Protein AF-A0A259H955-F1 (afdb_monomer_lite)

Structure (mmCIF, N/CA/C/O backbone):
data_AF-A0A259H955-F1
#
_entry.id   AF-A0A259H955-F1
#
loop_
_atom_site.group_PDB
_atom_site.id
_atom_site.type_symbol
_atom_site.label_atom_id
_atom_site.label_alt_id
_atom_site.label_comp_id
_atom_site.label_asym_id
_atom_site.label_entity_id
_atom_site.label_seq_id
_atom_site.pdbx_PDB_ins_code
_atom_site.Cartn_x
_atom_site.Cartn_y
_atom_site.Cartn_z
_atom_site.occupancy
_atom_site.B_iso_or_equiv
_atom_site.auth_seq_id
_atom_site.auth_comp_id
_atom_site.auth_asym_id
_atom_site.auth_atom_id
_atom_site.pdbx_PDB_model_num
ATOM 1 N N . MET A 1 1 ? -21.347 -12.782 -1.639 1.00 35.28 1 MET A N 1
ATOM 2 C CA . MET A 1 1 ? -20.423 -11.740 -1.144 1.00 35.28 1 MET A CA 1
ATOM 3 C C . MET A 1 1 ? -19.023 -12.283 -1.349 1.00 35.28 1 MET A C 1
ATOM 5 O O . MET A 1 1 ? -18.845 -13.447 -1.009 1.00 35.28 1 MET A O 1
ATOM 9 N N . PRO A 1 2 ? -18.083 -11.557 -1.974 1.00 37.31 2 PRO A N 1
ATOM 10 C CA . PRO A 1 2 ? -16.697 -12.008 -1.987 1.00 37.31 2 PRO A CA 1
ATOM 11 C C . PRO A 1 2 ? -16.221 -12.018 -0.533 1.00 37.31 2 PRO A C 1
ATOM 13 O O . PRO A 1 2 ? -16.447 -11.035 0.173 1.00 37.31 2 PRO A O 1
ATOM 16 N N . GLU A 1 3 ? -15.652 -13.132 -0.073 1.00 42.38 3 GLU A N 1
ATOM 17 C CA . GLU A 1 3 ? -14.950 -13.185 1.211 1.00 42.38 3 GLU A CA 1
ATOM 18 C C . GLU A 1 3 ? -13.948 -12.029 1.241 1.00 42.38 3 GLU A C 1
ATOM 20 O O . GLU A 1 3 ? -13.146 -11.879 0.314 1.00 42.38 3 GLU A O 1
ATOM 25 N N . MET A 1 4 ? -14.026 -11.174 2.264 1.00 50.53 4 MET A N 1
ATOM 26 C CA . MET A 1 4 ? -12.941 -10.241 2.532 1.00 50.53 4 MET A CA 1
ATOM 27 C C . MET A 1 4 ? -11.713 -11.093 2.822 1.00 50.53 4 MET A C 1
ATOM 29 O O . MET A 1 4 ? -11.623 -11.769 3.841 1.00 50.53 4 MET A O 1
ATOM 33 N N . THR A 1 5 ? -10.809 -11.144 1.852 1.00 62.44 5 THR A N 1
ATOM 34 C CA . THR A 1 5 ? -9.484 -11.722 2.034 1.00 62.44 5 THR A CA 1
ATOM 35 C C . THR A 1 5 ? -8.759 -10.818 3.034 1.00 62.44 5 THR A C 1
ATOM 37 O O . THR A 1 5 ? -8.301 -9.739 2.674 1.00 62.44 5 THR A O 1
ATOM 40 N N . GLU A 1 6 ? -8.771 -11.194 4.309 1.00 72.44 6 GLU A N 1
ATOM 41 C CA . GLU A 1 6 ? -8.189 -10.408 5.399 1.00 72.44 6 GLU A CA 1
ATOM 42 C C . GLU A 1 6 ? -6.675 -10.649 5.502 1.00 72.44 6 GLU A C 1
ATOM 44 O O . GLU A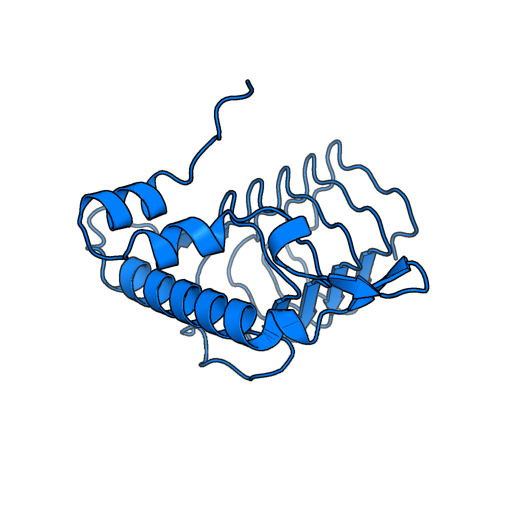 1 6 ? -6.175 -11.745 5.229 1.00 72.44 6 GLU A O 1
ATOM 49 N N . ASN A 1 7 ? -5.935 -9.633 5.948 1.00 84.88 7 ASN A N 1
ATOM 50 C CA . ASN A 1 7 ? -4.537 -9.794 6.333 1.00 84.88 7 ASN A CA 1
ATOM 51 C C . ASN A 1 7 ? -4.457 -10.599 7.642 1.00 84.88 7 ASN A C 1
ATOM 53 O O . ASN A 1 7 ? -4.808 -10.099 8.713 1.00 84.88 7 ASN A O 1
ATOM 57 N N . VAL A 1 8 ? -4.006 -11.853 7.551 1.00 86.19 8 VAL A N 1
ATOM 58 C CA . VAL A 1 8 ? -3.976 -12.801 8.679 1.00 86.19 8 VAL A CA 1
ATOM 59 C C . VAL A 1 8 ? -3.120 -12.286 9.838 1.00 86.19 8 VAL A C 1
ATOM 61 O O . VAL A 1 8 ? -3.496 -12.467 10.995 1.00 86.19 8 VAL A O 1
ATOM 64 N N . ALA A 1 9 ? -2.001 -11.613 9.550 1.00 86.44 9 ALA A N 1
ATOM 65 C CA . ALA A 1 9 ? -1.123 -11.083 10.588 1.00 86.44 9 ALA A CA 1
ATOM 66 C C . ALA A 1 9 ? -1.819 -9.966 11.376 1.00 86.44 9 ALA A C 1
ATOM 68 O O . ALA A 1 9 ? -1.913 -10.037 12.601 1.00 86.44 9 ALA A O 1
ATOM 69 N N . ILE A 1 10 ? -2.400 -8.989 10.678 1.00 88.50 10 ILE A N 1
ATOM 70 C CA . ILE A 1 10 ? -3.121 -7.877 11.314 1.00 88.50 10 ILE A CA 1
ATOM 71 C C . ILE A 1 10 ? -4.344 -8.391 12.087 1.00 88.50 10 ILE A C 1
ATOM 73 O O . ILE A 1 10 ? -4.586 -7.964 13.216 1.00 88.50 10 ILE A O 1
ATOM 77 N N . LYS A 1 11 ? -5.072 -9.376 11.540 1.00 89.69 11 LYS A N 1
ATOM 78 C CA . LYS A 1 11 ? -6.176 -10.031 12.255 1.00 89.69 11 LYS A CA 1
ATOM 79 C C . LYS A 1 11 ? -5.706 -10.700 13.548 1.00 89.69 11 LYS A C 1
ATOM 81 O O . LYS A 1 11 ? -6.353 -10.552 14.579 1.00 89.69 11 LYS A O 1
ATOM 86 N N . SER A 1 12 ? -4.563 -11.385 13.523 1.00 89.12 12 SER A N 1
ATOM 87 C CA . SER A 1 12 ? -4.011 -12.017 14.727 1.00 89.12 12 SER A CA 1
ATOM 88 C C . SER A 1 12 ? -3.652 -10.996 15.816 1.00 89.12 12 SER A C 1
ATOM 90 O O . SER A 1 12 ? -3.827 -11.274 17.005 1.00 89.12 12 SER A O 1
ATOM 92 N N . PHE A 1 13 ? -3.220 -9.788 15.431 1.00 91.06 13 PHE A N 1
ATOM 93 C CA . PHE A 1 13 ? -2.982 -8.690 16.369 1.00 91.06 13 PHE A CA 1
ATOM 94 C C . PHE A 1 13 ? -4.282 -8.183 17.000 1.00 91.06 13 PHE A C 1
ATOM 96 O O . PHE A 1 13 ? -4.303 -7.936 18.206 1.00 91.06 13 PHE A O 1
ATOM 103 N N . LEU A 1 14 ? -5.371 -8.095 16.230 1.00 92.38 14 LEU A N 1
ATOM 104 C CA . LEU A 1 14 ? -6.702 -7.772 16.753 1.00 92.38 14 LEU A CA 1
ATOM 105 C C . LEU A 1 14 ? -7.201 -8.854 17.727 1.00 92.38 14 LEU A C 1
ATOM 107 O O . LEU A 1 14 ? -7.599 -8.544 18.850 1.00 92.38 14 LEU A O 1
ATOM 111 N N . GLU A 1 15 ? -7.128 -10.131 17.341 1.00 91.81 15 GLU A N 1
ATOM 112 C CA . GLU A 1 15 ? -7.552 -11.268 18.177 1.00 91.81 15 GLU A CA 1
ATOM 113 C C . GLU A 1 15 ? -6.750 -11.353 19.487 1.00 91.81 15 GLU A C 1
ATOM 115 O O . GLU A 1 15 ? -7.297 -11.670 20.547 1.00 91.81 15 GLU A O 1
ATOM 120 N N . SER A 1 16 ? -5.468 -10.986 19.432 1.00 91.81 16 SER A N 1
ATOM 121 C CA . SER A 1 16 ? -4.568 -10.904 20.589 1.00 91.81 16 SER A CA 1
ATOM 122 C C . SER A 1 16 ? -4.702 -9.599 21.384 1.00 91.81 16 SER A C 1
ATOM 124 O O . SER A 1 16 ? -3.991 -9.417 22.371 1.00 91.81 16 SER A O 1
ATOM 126 N N . ARG A 1 17 ? -5.608 -8.693 20.983 1.00 93.38 17 ARG A N 1
ATOM 127 C CA . ARG A 1 17 ? -5.841 -7.370 21.595 1.00 93.38 17 ARG A CA 1
ATOM 128 C C . ARG A 1 17 ? -4.607 -6.459 21.616 1.00 93.38 17 ARG A C 1
ATOM 130 O O . ARG A 1 17 ? -4.472 -5.616 22.501 1.00 93.38 17 ARG A O 1
ATOM 137 N N . LEU A 1 18 ? -3.702 -6.638 20.656 1.00 91.31 18 LEU A N 1
ATOM 138 C CA . LEU A 1 18 ? -2.539 -5.769 20.451 1.00 91.31 18 LEU A CA 1
ATOM 139 C C . LEU A 1 18 ? -2.928 -4.480 19.719 1.00 91.31 18 LEU A C 1
ATOM 141 O O . LEU A 1 18 ? -2.292 -3.448 19.922 1.00 91.31 18 LEU A O 1
ATOM 145 N N . ILE A 1 19 ? -4.004 -4.531 18.932 1.00 93.69 19 ILE A N 1
ATOM 146 C CA . ILE A 1 19 ? -4.688 -3.373 18.352 1.00 93.69 19 ILE A CA 1
ATOM 147 C C . ILE A 1 19 ? -6.178 -3.385 18.731 1.00 93.69 19 ILE A C 1
ATOM 149 O O . ILE A 1 19 ? -6.714 -4.425 19.124 1.00 93.69 19 ILE A O 1
ATOM 153 N N . THR A 1 20 ? -6.835 -2.230 18.663 1.00 95.75 20 THR A N 1
ATOM 154 C CA . THR A 1 20 ? -8.277 -2.074 18.894 1.00 95.75 20 THR A CA 1
ATOM 155 C C . THR A 1 20 ? -9.076 -2.394 17.627 1.00 95.75 20 THR A C 1
ATOM 157 O O . THR A 1 20 ? -8.517 -2.508 16.536 1.00 95.75 20 THR A O 1
ATOM 160 N N . GLN A 1 21 ? -10.399 -2.541 17.762 1.00 93.75 21 GLN A N 1
ATOM 161 C CA . GLN A 1 21 ? -11.277 -2.705 16.600 1.00 93.75 21 GLN A CA 1
ATOM 162 C C . GLN A 1 21 ? -11.260 -1.457 15.707 1.00 93.75 21 GLN A C 1
ATOM 164 O O . GLN A 1 21 ? -11.179 -1.602 14.497 1.00 93.75 21 GLN A O 1
ATOM 169 N N . ASP A 1 22 ? -11.247 -0.255 16.290 1.00 92.75 22 ASP A N 1
ATOM 170 C CA . ASP A 1 22 ? -11.198 1.001 15.527 1.00 92.75 22 ASP A CA 1
ATOM 171 C C . ASP A 1 22 ? -9.886 1.128 14.727 1.00 92.75 22 ASP A C 1
ATOM 173 O O . ASP A 1 22 ? -9.910 1.463 13.543 1.00 92.75 22 ASP A O 1
ATOM 177 N N . GLU A 1 23 ? -8.747 0.776 15.343 1.00 93.69 23 GLU A N 1
ATOM 178 C CA . GLU A 1 23 ? -7.431 0.713 14.681 1.00 93.69 23 GLU A CA 1
ATOM 179 C C . GLU A 1 23 ? -7.395 -0.341 13.563 1.00 93.69 23 GLU A C 1
ATOM 181 O O . GLU A 1 23 ? -6.671 -0.180 12.587 1.00 93.69 23 GLU A O 1
ATOM 186 N N . TYR A 1 24 ? -8.155 -1.432 13.683 1.00 92.06 24 TYR A N 1
ATOM 187 C CA . TYR A 1 24 ? -8.286 -2.427 12.619 1.00 92.06 24 TYR A CA 1
ATOM 188 C C . TYR A 1 24 ? -9.182 -1.915 11.485 1.00 92.06 24 TYR A C 1
ATOM 190 O O . TYR A 1 24 ? -8.784 -1.933 10.321 1.00 92.06 24 TYR A O 1
ATOM 198 N N . ASP A 1 25 ? -10.377 -1.428 11.814 1.00 91.00 25 ASP A N 1
ATOM 199 C CA . ASP A 1 25 ? -11.401 -1.025 10.850 1.00 91.00 25 ASP A CA 1
ATOM 200 C C . ASP A 1 25 ? -10.917 0.121 9.957 1.00 91.00 25 ASP A C 1
ATOM 202 O O . ASP A 1 25 ? -11.167 0.117 8.747 1.00 91.00 25 ASP A O 1
ATOM 206 N N . ILE A 1 26 ? -10.160 1.069 10.517 1.00 89.81 26 ILE A N 1
ATOM 207 C CA . ILE A 1 26 ? -9.627 2.197 9.752 1.00 89.81 26 ILE A CA 1
ATOM 208 C C . ILE A 1 26 ? -8.636 1.765 8.659 1.00 89.81 26 ILE A C 1
ATOM 210 O O . ILE A 1 26 ? -8.554 2.414 7.618 1.00 89.81 26 ILE A O 1
ATOM 214 N N . LEU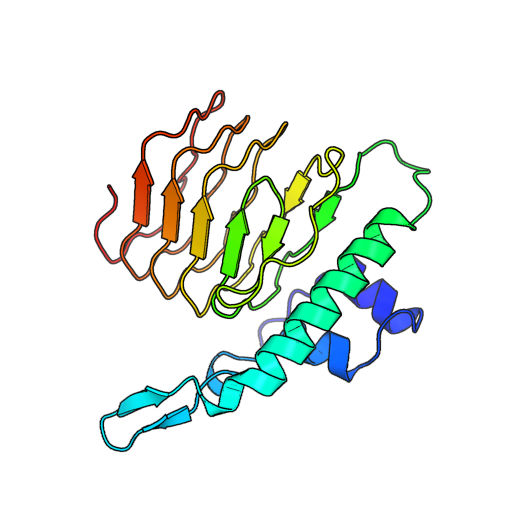 A 1 27 ? -7.941 0.632 8.822 1.00 90.38 27 LEU A N 1
ATOM 215 C CA . LEU A 1 27 ? -6.992 0.110 7.827 1.00 90.38 27 LEU A CA 1
ATOM 216 C C . LEU A 1 27 ? -7.684 -0.504 6.603 1.00 90.38 27 LEU A C 1
ATOM 218 O O . LEU A 1 27 ? -7.080 -0.600 5.533 1.00 90.38 27 LEU A O 1
ATOM 222 N N . PHE A 1 28 ? -8.943 -0.921 6.748 1.00 89.56 28 PHE A N 1
ATOM 223 C CA . PHE A 1 28 ? -9.715 -1.602 5.702 1.00 89.56 28 PHE A CA 1
ATOM 224 C C . PHE A 1 28 ? -10.953 -0.813 5.265 1.00 89.56 28 PHE A C 1
ATOM 226 O O . PHE A 1 28 ? -11.731 -1.287 4.430 1.00 89.56 28 PHE A O 1
ATOM 233 N N . CYS A 1 29 ? -11.139 0.406 5.777 1.00 84.50 29 CYS A N 1
ATOM 234 C CA . CYS A 1 29 ? -12.294 1.227 5.441 1.00 84.50 29 CYS A CA 1
ATOM 235 C C . CYS A 1 29 ? -12.357 1.558 3.939 1.00 84.50 29 CYS A C 1
ATOM 237 O O . CYS A 1 29 ? -11.359 1.593 3.205 1.00 84.50 29 CYS A O 1
ATOM 239 N N . SER A 1 30 ? -13.578 1.711 3.436 1.00 80.06 30 SER A N 1
ATOM 240 C CA . SER A 1 30 ? -13.850 1.885 2.014 1.00 80.06 30 SER A CA 1
ATOM 241 C C . SER A 1 30 ? -13.485 3.294 1.556 1.00 80.06 30 SER A C 1
ATOM 243 O O . SER A 1 30 ? -13.428 4.223 2.353 1.00 80.06 30 SER A O 1
ATOM 245 N N . LYS A 1 31 ? -13.303 3.499 0.245 1.00 71.31 31 LYS A N 1
ATOM 246 C CA . LYS A 1 31 ? -12.975 4.821 -0.319 1.00 71.31 31 LYS A CA 1
ATOM 247 C C . LYS A 1 31 ? -13.899 5.939 0.188 1.00 71.31 31 LYS A C 1
ATOM 249 O O . LYS A 1 31 ? -13.433 7.041 0.444 1.00 71.31 31 LYS A O 1
ATOM 254 N N . ASN A 1 32 ? -15.193 5.650 0.316 1.00 73.81 32 ASN A N 1
ATOM 255 C CA . ASN A 1 32 ? -16.210 6.627 0.714 1.00 73.81 32 ASN A CA 1
ATOM 256 C C . ASN A 1 32 ? -16.050 7.099 2.167 1.00 73.81 32 ASN A C 1
ATOM 258 O O . ASN A 1 32 ? -16.654 8.094 2.548 1.00 73.81 32 ASN A O 1
ATOM 262 N N . ASP A 1 33 ? -15.226 6.413 2.958 1.00 72.44 33 ASP A N 1
ATOM 263 C CA . ASP A 1 33 ? -14.940 6.769 4.343 1.00 72.44 33 ASP A CA 1
ATOM 264 C C . ASP A 1 33 ? -13.815 7.812 4.463 1.00 72.44 33 ASP A C 1
ATOM 266 O O . ASP A 1 33 ? -13.598 8.340 5.556 1.00 72.44 33 ASP A O 1
ATOM 270 N N . TRP A 1 34 ? -13.129 8.123 3.353 1.00 71.69 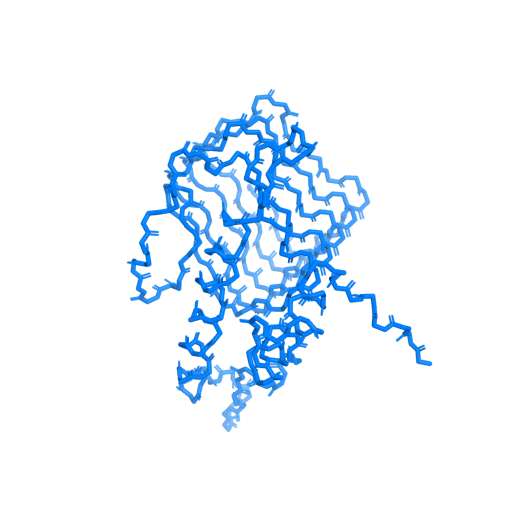34 TRP A N 1
ATOM 271 C CA . TRP A 1 34 ? -11.910 8.937 3.315 1.00 71.69 34 TRP A CA 1
ATOM 272 C C . TRP A 1 34 ? -12.064 10.341 2.736 1.00 71.69 34 TRP A C 1
ATOM 274 O O . TRP A 1 34 ? -11.127 11.122 2.823 1.00 71.69 34 TRP A O 1
ATOM 284 N N . PHE A 1 35 ? -13.176 10.674 2.091 1.00 68.06 35 PHE A N 1
ATOM 285 C CA . PHE A 1 35 ? -13.366 11.994 1.490 1.00 68.06 35 PHE A CA 1
ATOM 286 C C . PHE A 1 35 ? -14.852 12.326 1.432 1.00 68.06 35 PHE A C 1
ATOM 288 O O . PHE A 1 35 ? -15.687 11.433 1.273 1.00 68.06 35 PHE A O 1
ATOM 295 N N . THR A 1 36 ? -15.182 13.609 1.520 1.00 70.75 36 THR A N 1
ATOM 296 C CA . THR A 1 36 ? -16.517 14.095 1.178 1.00 70.75 36 THR A CA 1
ATOM 297 C C . THR A 1 36 ? -16.539 14.574 -0.264 1.00 70.75 36 THR A C 1
ATOM 299 O O . THR A 1 36 ? -15.509 14.838 -0.882 1.00 70.75 36 THR A O 1
ATOM 302 N N . ILE A 1 37 ? -17.728 14.611 -0.855 1.00 69.19 37 ILE A N 1
ATOM 303 C CA . ILE A 1 37 ? -17.918 15.150 -2.198 1.00 69.19 37 ILE A CA 1
ATOM 304 C C . ILE A 1 37 ? -18.462 16.565 -2.037 1.00 69.19 37 ILE A C 1
ATOM 306 O O . ILE A 1 37 ? -19.527 16.747 -1.443 1.00 69.19 37 ILE A O 1
ATOM 310 N N . ASP A 1 38 ? -17.735 17.558 -2.545 1.00 72.69 38 ASP A N 1
ATOM 311 C CA . ASP A 1 38 ? -18.196 18.942 -2.532 1.00 72.69 38 ASP A CA 1
ATOM 312 C C . ASP A 1 38 ? -19.367 19.153 -3.513 1.00 72.69 38 ASP A C 1
ATOM 314 O O . ASP A 1 38 ? -19.750 18.287 -4.306 1.00 72.69 38 ASP A O 1
ATOM 318 N N . THR A 1 39 ? -19.951 20.350 -3.495 1.00 71.94 39 THR A N 1
ATOM 319 C CA . THR A 1 39 ? -21.085 20.693 -4.375 1.00 71.94 39 THR A CA 1
ATOM 320 C C . THR A 1 39 ? -20.744 20.687 -5.872 1.00 71.94 39 THR A C 1
ATOM 322 O O . THR A 1 39 ? -21.648 20.746 -6.705 1.00 71.94 39 THR A O 1
ATOM 325 N N . GLN A 1 40 ? -19.463 20.601 -6.229 1.00 74.50 40 GLN A N 1
ATOM 326 C CA . GLN A 1 40 ? -18.936 20.557 -7.594 1.00 74.50 40 GLN A CA 1
ATOM 327 C C . GLN A 1 40 ? -18.493 19.140 -7.989 1.00 74.50 40 GLN A C 1
ATOM 329 O O . GLN A 1 40 ? -17.921 18.946 -9.062 1.00 74.50 40 GLN A O 1
ATOM 334 N N . ASN A 1 41 ? -18.812 18.142 -7.159 1.00 69.25 41 ASN A N 1
ATOM 335 C CA . ASN A 1 41 ? -18.429 16.747 -7.326 1.00 69.25 41 ASN A CA 1
ATOM 336 C C . ASN A 1 41 ? -16.907 16.502 -7.253 1.00 69.25 41 ASN A C 1
ATOM 338 O O . ASN A 1 41 ? -16.415 15.478 -7.738 1.00 69.25 41 ASN A O 1
ATOM 342 N N . ASN A 1 42 ? -16.155 17.427 -6.648 1.00 70.25 42 ASN A N 1
ATOM 343 C CA . ASN A 1 42 ? -14.754 17.216 -6.312 1.00 70.25 42 ASN A CA 1
ATOM 344 C C . ASN A 1 42 ? -14.645 16.483 -4.977 1.00 70.25 42 ASN A C 1
ATOM 346 O O . ASN A 1 42 ? -15.523 16.559 -4.121 1.00 70.25 42 ASN A O 1
ATOM 350 N N . GLN A 1 43 ? -13.539 15.770 -4.802 1.00 69.25 43 GLN A N 1
ATOM 351 C CA . GLN A 1 43 ? -13.239 15.102 -3.543 1.00 69.25 43 GLN A CA 1
ATOM 352 C C . GLN A 1 43 ? -12.610 16.121 -2.594 1.00 69.25 43 GLN A C 1
ATOM 354 O O . GLN A 1 43 ? -11.515 16.614 -2.868 1.00 69.25 43 GLN A O 1
ATOM 359 N N . ASP A 1 44 ? -13.301 16.423 -1.502 1.00 68.31 44 ASP A N 1
ATOM 360 C CA . ASP A 1 44 ? -12.774 17.195 -0.391 1.00 68.31 44 ASP A CA 1
ATOM 361 C C . ASP A 1 44 ? -12.218 16.235 0.667 1.00 68.31 44 ASP A C 1
ATOM 363 O O . ASP A 1 44 ? -12.925 15.446 1.294 1.00 68.31 44 ASP A O 1
ATOM 367 N N . TRP A 1 45 ? -10.901 16.284 0.823 1.00 69.31 45 TRP A N 1
ATOM 368 C CA . TRP A 1 45 ? -10.159 15.463 1.772 1.00 69.31 45 TRP A CA 1
ATOM 369 C C . TRP A 1 45 ? -9.921 16.199 3.100 1.00 69.31 45 TRP A C 1
ATOM 371 O O . TRP A 1 45 ? -9.245 15.663 3.975 1.00 69.31 45 TRP A O 1
ATOM 381 N N . SER A 1 46 ? -10.441 17.417 3.283 1.00 63.78 46 SER A N 1
ATOM 382 C CA . SER A 1 46 ? -10.212 18.219 4.494 1.00 63.78 46 SER A CA 1
ATOM 383 C C . SER A 1 46 ? -10.814 17.579 5.751 1.00 63.78 46 SER A C 1
ATOM 385 O O . SER A 1 46 ? -10.138 17.500 6.773 1.00 63.78 46 SER A O 1
ATOM 387 N N . GLU A 1 47 ? -12.017 17.004 5.659 1.00 60.03 47 GLU A N 1
ATOM 388 C CA . GLU A 1 47 ? -12.655 16.264 6.764 1.00 60.03 47 GLU A CA 1
ATOM 389 C C . GLU A 1 47 ? -11.965 14.927 7.082 1.00 60.03 47 GLU A C 1
ATOM 391 O O . GLU A 1 47 ? -12.219 14.309 8.116 1.00 60.03 47 GLU A O 1
ATOM 396 N N . SER A 1 48 ? -11.060 14.477 6.213 1.00 73.25 48 SER A N 1
ATOM 397 C CA . SER A 1 48 ? -10.332 13.224 6.393 1.00 73.25 48 SER A CA 1
ATOM 398 C C . SER A 1 48 ? -9.064 13.366 7.222 1.00 73.25 48 SER A C 1
ATOM 400 O O . SER A 1 48 ? -8.434 12.360 7.511 1.00 73.25 48 SER A O 1
ATOM 402 N N . GLU A 1 49 ? -8.674 14.580 7.619 1.00 76.56 49 GLU A N 1
ATOM 403 C CA . GLU A 1 49 ? -7.403 14.807 8.315 1.00 76.56 49 GLU A CA 1
ATOM 404 C C . GLU A 1 49 ? -7.305 14.035 9.635 1.00 76.56 49 GLU A C 1
ATOM 406 O O . GLU A 1 49 ? -6.314 13.348 9.863 1.00 76.56 49 GLU A O 1
ATOM 411 N N . VAL A 1 50 ? -8.358 14.060 10.458 1.00 81.38 50 VAL A N 1
ATOM 412 C CA . VAL A 1 50 ? -8.393 13.302 11.722 1.00 81.38 50 VAL A CA 1
ATOM 413 C C . VAL A 1 50 ? -8.269 11.799 11.457 1.00 81.38 50 VAL A C 1
ATOM 415 O O . VAL A 1 50 ? -7.417 11.144 12.045 1.00 81.38 50 VAL A O 1
ATOM 418 N N . LYS A 1 51 ? -9.039 11.271 10.500 1.00 82.81 51 LYS A N 1
ATOM 419 C CA . LYS A 1 51 ? -8.976 9.854 10.111 1.00 82.81 51 LYS A CA 1
ATOM 420 C C . LYS A 1 51 ? -7.624 9.463 9.518 1.00 82.81 51 LYS A C 1
ATOM 422 O O . LYS A 1 51 ? -7.133 8.370 9.760 1.00 82.81 51 LYS A O 1
ATOM 427 N N . GLN A 1 52 ? -7.007 10.334 8.723 1.00 81.75 52 GLN A N 1
ATOM 428 C CA . GLN A 1 52 ? -5.666 10.092 8.198 1.00 81.75 52 GLN A CA 1
ATOM 429 C C . GLN A 1 52 ? -4.656 10.008 9.340 1.00 81.75 52 GLN A C 1
ATOM 431 O O . GLN A 1 52 ? -3.815 9.115 9.316 1.00 81.75 52 GLN A O 1
ATOM 436 N N . ASN A 1 53 ? -4.762 10.868 10.353 1.00 84.75 53 ASN A N 1
ATOM 437 C CA . ASN A 1 53 ? -3.891 10.798 11.525 1.00 84.75 53 ASN A CA 1
ATOM 438 C C . ASN A 1 53 ? -4.099 9.488 12.297 1.00 84.75 53 ASN A C 1
ATOM 440 O O . ASN A 1 53 ? -3.131 8.771 12.525 1.00 84.75 53 ASN A O 1
ATOM 444 N N . GLU A 1 54 ? -5.347 9.115 12.593 1.00 88.44 54 GLU A N 1
ATOM 445 C CA . GLU A 1 54 ? -5.687 7.840 13.252 1.00 88.44 54 GLU A CA 1
ATOM 446 C C . GLU A 1 54 ? -5.180 6.619 12.458 1.00 88.44 54 GLU A C 1
ATOM 448 O O . GLU A 1 54 ? -4.664 5.647 13.020 1.00 88.44 54 GLU A O 1
ATOM 453 N N . PHE A 1 55 ? -5.272 6.671 11.127 1.00 89.88 55 PHE A N 1
ATOM 454 C CA . PHE A 1 55 ? -4.742 5.632 10.249 1.00 89.88 55 PHE A CA 1
ATOM 455 C C . PHE A 1 55 ? -3.224 5.533 10.353 1.00 89.88 55 PHE A C 1
ATOM 457 O O . PHE A 1 55 ? -2.683 4.436 10.490 1.00 89.88 55 PHE A O 1
ATOM 464 N N . TRP A 1 56 ? -2.523 6.664 10.299 1.00 87.31 56 TRP A N 1
ATOM 465 C CA . TRP A 1 56 ? -1.067 6.677 10.367 1.00 87.31 56 TRP A CA 1
ATOM 466 C C . TRP A 1 56 ? -0.546 6.264 11.744 1.00 87.31 56 TRP A C 1
ATOM 468 O O . TRP A 1 56 ? 0.431 5.519 11.813 1.00 87.31 56 TRP A O 1
ATOM 478 N N . GLU A 1 57 ? -1.235 6.633 12.824 1.00 89.19 57 GLU A N 1
ATOM 479 C CA . GLU A 1 57 ? -0.970 6.108 14.168 1.00 89.19 57 GLU A CA 1
ATOM 480 C C . GLU A 1 57 ? -1.127 4.579 14.214 1.00 89.19 57 GLU A C 1
ATOM 482 O O . GLU A 1 57 ? -0.278 3.877 14.773 1.00 89.19 57 GLU A O 1
ATOM 487 N N . SER A 1 58 ? -2.156 4.042 13.550 1.00 90.94 58 SER A N 1
ATOM 488 C CA . SER A 1 58 ? -2.375 2.594 13.437 1.00 90.94 58 SER A CA 1
ATOM 489 C C . SER A 1 58 ? -1.257 1.903 12.642 1.00 90.94 58 SER A C 1
ATOM 491 O O . SER A 1 58 ? -0.774 0.844 13.047 1.00 90.94 58 SER A O 1
ATOM 493 N N . ILE A 1 59 ? -0.778 2.510 11.549 1.00 88.50 59 ILE A N 1
ATOM 494 C CA . ILE A 1 59 ? 0.366 2.006 10.768 1.00 88.50 59 ILE A CA 1
ATOM 495 C C . ILE A 1 59 ? 1.655 1.992 11.603 1.00 88.50 59 ILE A C 1
ATOM 497 O O . ILE A 1 59 ? 2.379 0.994 11.584 1.00 88.50 59 ILE A O 1
ATOM 501 N N . GLU A 1 60 ? 1.941 3.053 12.362 1.00 85.38 60 GLU A N 1
ATOM 502 C CA . GLU A 1 60 ? 3.107 3.104 13.255 1.00 85.38 60 GLU A CA 1
ATOM 503 C C . GLU A 1 60 ? 3.041 2.028 14.342 1.00 85.38 60 GLU A C 1
ATOM 505 O O . GLU A 1 60 ? 4.027 1.338 14.618 1.00 85.38 60 GLU A O 1
ATOM 510 N N . LYS A 1 61 ? 1.855 1.800 14.907 1.00 89.00 61 LYS A N 1
ATOM 511 C CA . LYS A 1 61 ? 1.646 0.724 15.874 1.00 89.00 61 LYS A CA 1
ATOM 512 C C . LYS A 1 61 ? 1.890 -0.654 15.258 1.00 89.00 61 LYS A C 1
ATOM 514 O O . LYS A 1 61 ? 2.586 -1.470 15.861 1.00 89.00 61 LYS A O 1
ATOM 519 N N . LEU A 1 62 ? 1.385 -0.910 14.047 1.00 86.50 62 LEU A N 1
ATOM 520 C CA . LEU A 1 62 ? 1.650 -2.160 13.328 1.00 86.50 62 LEU A CA 1
ATOM 521 C C . LEU A 1 62 ? 3.144 -2.371 13.075 1.00 86.50 62 LEU A C 1
ATOM 523 O O . LEU A 1 62 ? 3.637 -3.477 13.287 1.00 86.50 62 LEU A O 1
ATOM 527 N N . LYS A 1 63 ? 3.878 -1.324 12.677 1.00 82.81 63 LYS A N 1
ATOM 528 C CA . LYS A 1 63 ? 5.338 -1.388 12.492 1.00 82.81 63 LYS A CA 1
ATOM 529 C C . LYS A 1 63 ? 6.041 -1.887 13.756 1.00 82.81 63 LYS A C 1
ATOM 531 O O . LYS A 1 63 ? 6.795 -2.857 13.687 1.00 82.81 63 LYS A O 1
ATOM 536 N N . LEU A 1 64 ? 5.735 -1.290 14.910 1.00 84.25 64 LEU A N 1
ATOM 537 C CA . LEU A 1 64 ? 6.306 -1.696 16.200 1.00 84.25 64 LEU A CA 1
ATOM 538 C C . LEU A 1 64 ? 5.948 -3.146 16.562 1.00 84.25 64 LEU A C 1
ATOM 540 O O . LEU A 1 64 ? 6.785 -3.889 17.076 1.00 84.25 64 LEU A O 1
ATOM 544 N N . LEU A 1 65 ? 4.720 -3.581 16.264 1.00 86.25 65 LEU A N 1
ATOM 545 C CA . LEU A 1 65 ? 4.292 -4.963 16.496 1.00 86.25 65 LEU A CA 1
ATOM 546 C C . LEU A 1 65 ? 5.068 -5.957 15.624 1.00 86.25 65 LEU A C 1
ATOM 548 O O . LEU A 1 65 ? 5.570 -6.956 16.147 1.00 86.25 65 LEU A O 1
ATOM 552 N N . PHE A 1 66 ? 5.240 -5.661 14.333 1.00 80.94 66 PHE A N 1
ATOM 553 C CA . PHE A 1 66 ? 6.053 -6.478 13.429 1.00 80.94 66 PHE A CA 1
ATOM 554 C C . PHE A 1 66 ? 7.512 -6.580 13.897 1.00 80.94 66 PHE A C 1
ATOM 556 O O . PHE A 1 66 ? 8.099 -7.659 13.841 1.00 80.94 66 PHE A O 1
ATOM 563 N N . GLU A 1 67 ? 8.085 -5.496 14.420 1.00 79.75 67 GLU A N 1
ATOM 564 C CA . GLU A 1 67 ? 9.454 -5.475 14.954 1.00 79.75 67 GLU A CA 1
ATOM 565 C C . GLU A 1 67 ? 9.607 -6.238 16.278 1.00 79.75 67 GLU A C 1
ATOM 567 O O . GLU A 1 67 ? 10.665 -6.810 16.543 1.00 79.75 67 GLU A O 1
ATOM 572 N N . SER A 1 68 ? 8.560 -6.260 17.107 1.00 78.81 68 SER A N 1
ATOM 573 C CA . SER A 1 68 ? 8.570 -6.902 18.430 1.00 78.81 68 SER A CA 1
ATOM 574 C C . SER A 1 68 ? 8.245 -8.404 18.419 1.00 78.81 68 SER A C 1
ATOM 576 O O . SER A 1 68 ? 8.452 -9.086 19.425 1.00 78.81 68 SER A O 1
ATOM 578 N N . THR A 1 69 ? 7.744 -8.940 17.301 1.00 71.25 69 THR A N 1
ATOM 579 C CA . THR A 1 69 ? 7.336 -10.349 17.196 1.00 71.25 69 THR A CA 1
ATOM 580 C C . THR A 1 69 ? 8.577 -11.266 17.124 1.00 71.25 69 THR A C 1
ATOM 582 O O . THR A 1 69 ? 9.431 -11.052 16.260 1.00 71.25 69 THR A O 1
ATOM 585 N N . PRO A 1 70 ? 8.722 -12.289 18.000 1.00 62.62 70 PRO A N 1
ATOM 586 C CA . PRO A 1 70 ? 9.925 -13.126 18.064 1.00 62.62 70 PRO A CA 1
ATOM 587 C C . PRO A 1 70 ? 10.267 -13.818 16.733 1.00 62.62 70 PRO A C 1
ATOM 589 O O . PRO A 1 70 ? 9.444 -14.526 16.153 1.00 62.62 70 PRO A O 1
ATOM 592 N N . GLN A 1 71 ? 11.511 -13.643 16.272 1.00 57.41 71 GLN A N 1
ATOM 593 C CA . GLN A 1 71 ? 12.035 -14.148 14.993 1.00 57.41 71 GLN A CA 1
ATOM 594 C C . GLN A 1 71 ? 12.359 -15.658 14.989 1.00 57.41 71 GLN A C 1
ATOM 596 O O . GLN A 1 71 ? 13.440 -16.066 14.555 1.00 57.41 71 GLN A O 1
ATOM 601 N N . ASP A 1 72 ? 11.447 -16.523 15.432 1.00 50.09 72 ASP A N 1
ATOM 602 C CA . ASP A 1 72 ? 11.701 -17.977 15.403 1.00 50.09 72 ASP A CA 1
ATOM 603 C C . ASP A 1 72 ? 11.760 -18.555 13.970 1.00 50.09 72 ASP A C 1
ATOM 605 O O . ASP A 1 72 ? 12.221 -19.677 13.757 1.00 50.09 72 ASP A O 1
ATOM 609 N N . PHE A 1 73 ? 11.415 -17.757 12.953 1.00 43.62 73 PHE A N 1
ATOM 610 C CA . PHE A 1 73 ? 11.682 -18.045 11.547 1.00 43.62 73 PHE A CA 1
ATOM 611 C C . PHE A 1 73 ? 12.437 -16.873 10.906 1.00 43.62 73 PHE A C 1
ATOM 613 O O . PHE A 1 73 ? 11.938 -15.756 10.840 1.00 43.62 73 PHE A O 1
ATOM 620 N N . LYS A 1 74 ? 13.663 -17.145 10.438 1.00 44.19 74 LYS A N 1
ATOM 621 C CA . LYS A 1 74 ? 14.626 -16.217 9.815 1.00 44.19 74 LYS A CA 1
ATOM 622 C C . LYS A 1 74 ? 14.105 -15.537 8.538 1.00 44.19 74 LYS A C 1
ATOM 624 O O . LYS A 1 74 ? 14.616 -15.809 7.450 1.00 44.19 74 LYS A O 1
ATOM 629 N N . ILE A 1 75 ? 13.143 -14.630 8.640 1.00 47.81 75 ILE A N 1
ATOM 630 C CA . ILE A 1 75 ? 12.924 -13.639 7.591 1.00 47.81 75 ILE A CA 1
ATOM 631 C C . ILE A 1 75 ? 12.957 -12.259 8.248 1.00 47.81 75 ILE A C 1
ATOM 633 O O . ILE A 1 75 ? 12.180 -12.008 9.166 1.00 47.81 75 ILE A O 1
ATOM 637 N N . PRO A 1 76 ? 13.909 -11.394 7.869 1.00 51.66 76 PRO A N 1
ATOM 638 C CA . PRO A 1 76 ? 14.057 -10.089 8.494 1.00 51.66 76 PRO A CA 1
ATOM 639 C C . PRO A 1 76 ? 12.822 -9.217 8.268 1.00 51.66 76 PRO A C 1
ATOM 641 O O . PRO A 1 76 ? 12.238 -9.304 7.193 1.00 51.66 76 PRO A O 1
ATOM 644 N N . SER A 1 77 ? 12.494 -8.380 9.262 1.00 60.94 77 SER A N 1
ATOM 645 C CA . SER A 1 77 ? 11.467 -7.322 9.292 1.00 60.94 77 SER A CA 1
ATOM 646 C C . SER A 1 77 ? 10.658 -7.188 7.997 1.00 60.94 77 SER A C 1
ATOM 648 O O . SER A 1 77 ? 10.935 -6.320 7.164 1.00 60.94 77 SER A O 1
ATOM 650 N N . ILE A 1 78 ? 9.697 -8.100 7.814 1.00 71.88 78 ILE A N 1
ATOM 651 C CA . ILE A 1 78 ? 8.694 -8.008 6.758 1.00 71.88 78 ILE A CA 1
ATOM 652 C C . ILE A 1 78 ? 7.541 -7.205 7.325 1.00 71.88 78 ILE A C 1
ATOM 654 O O . ILE A 1 78 ? 6.876 -7.661 8.254 1.00 71.88 78 ILE A O 1
ATOM 658 N N . TYR A 1 79 ? 7.269 -6.054 6.725 1.00 80.81 79 TYR A N 1
ATOM 659 C CA . TYR A 1 79 ? 6.003 -5.380 6.955 1.00 80.81 79 TYR A CA 1
ATOM 660 C C . TYR A 1 79 ? 4.986 -5.880 5.932 1.00 80.81 79 TYR A C 1
ATOM 662 O O . TYR A 1 79 ? 5.103 -5.603 4.735 1.00 80.81 79 TYR A O 1
ATOM 670 N N . ASP A 1 80 ? 4.015 -6.661 6.403 1.00 85.94 80 ASP A N 1
ATOM 671 C CA . ASP A 1 80 ? 2.926 -7.161 5.571 1.00 85.94 80 ASP A CA 1
ATOM 672 C C . ASP A 1 80 ? 1.715 -6.227 5.658 1.00 85.94 80 ASP A C 1
ATOM 674 O O . ASP A 1 80 ? 0.864 -6.357 6.539 1.00 85.94 80 ASP A O 1
ATOM 678 N N . PHE A 1 81 ? 1.642 -5.286 4.718 1.00 88.19 81 PHE A N 1
ATOM 679 C CA . PHE A 1 81 ? 0.527 -4.359 4.537 1.00 88.19 81 PHE A CA 1
ATOM 680 C C . PHE A 1 81 ? -0.465 -4.844 3.476 1.00 88.19 81 PHE A C 1
ATOM 682 O O . PHE A 1 81 ? -1.191 -4.041 2.878 1.00 88.19 81 PHE A O 1
ATOM 689 N N . SER A 1 82 ? -0.500 -6.153 3.210 1.00 89.25 82 SER A N 1
ATOM 690 C CA . SER A 1 82 ? -1.443 -6.715 2.252 1.00 89.25 82 SER A CA 1
ATOM 691 C C . SER A 1 82 ? -2.874 -6.334 2.613 1.00 89.25 82 SER A C 1
ATOM 693 O O . SER A 1 82 ? -3.229 -6.288 3.793 1.00 89.25 82 SER A O 1
ATOM 695 N N . PHE A 1 83 ? -3.697 -6.101 1.591 1.00 90.31 83 PHE A N 1
ATOM 696 C CA . PHE A 1 83 ? -5.126 -5.773 1.703 1.00 90.31 83 PHE A CA 1
ATOM 697 C C . PHE A 1 83 ? -5.474 -4.430 2.367 1.00 90.31 83 PHE A C 1
ATOM 699 O O . PHE A 1 83 ? -6.645 -4.059 2.359 1.00 90.31 83 PHE A O 1
ATOM 706 N N . ILE A 1 84 ? -4.503 -3.678 2.900 1.00 89.56 84 ILE A N 1
ATOM 707 C CA . ILE A 1 84 ? -4.766 -2.360 3.496 1.00 89.56 84 ILE A CA 1
ATOM 708 C C . ILE A 1 84 ? -5.235 -1.375 2.421 1.00 89.56 84 ILE A C 1
ATOM 710 O O . ILE A 1 84 ? -4.765 -1.375 1.275 1.00 89.56 84 ILE A O 1
ATOM 714 N N . HIS A 1 85 ? -6.165 -0.511 2.810 1.00 90.38 85 HIS A N 1
ATOM 715 C CA . HIS A 1 85 ? -6.657 0.589 2.004 1.00 90.38 85 HIS A CA 1
ATOM 716 C C . HIS A 1 85 ? -5.969 1.894 2.415 1.00 90.38 85 HIS A C 1
ATOM 718 O O . HIS A 1 85 ? -6.294 2.496 3.434 1.00 90.38 85 HIS A O 1
ATOM 724 N N . PHE A 1 86 ? -5.009 2.336 1.612 1.00 85.62 86 PHE A N 1
ATOM 725 C CA . PHE A 1 86 ? -4.229 3.534 1.881 1.00 85.62 86 PHE A CA 1
ATOM 726 C C . PHE A 1 86 ? -4.931 4.796 1.358 1.00 85.62 86 PHE A C 1
ATOM 728 O O . PHE A 1 86 ? -5.421 4.798 0.219 1.00 85.62 86 PHE A O 1
ATOM 735 N N . PRO A 1 87 ? -4.904 5.907 2.118 1.00 85.38 87 PRO A N 1
ATOM 736 C CA . PRO A 1 87 ? -5.135 7.241 1.574 1.00 85.38 87 PRO A CA 1
ATOM 737 C C . PRO A 1 87 ? -3.943 7.648 0.676 1.00 85.38 87 PRO A C 1
ATOM 739 O O . PRO A 1 87 ? -3.325 6.812 0.013 1.00 85.38 87 PRO A O 1
ATOM 742 N N . ALA A 1 88 ? -3.622 8.938 0.580 1.00 82.38 88 ALA A N 1
ATOM 743 C CA . ALA A 1 88 ? -2.376 9.355 -0.059 1.00 82.38 88 ALA A CA 1
ATOM 744 C C . ALA A 1 88 ? -1.179 8.923 0.801 1.00 82.38 88 ALA A C 1
ATOM 746 O O . ALA A 1 88 ? -1.212 9.072 2.019 1.00 82.38 88 ALA A O 1
ATOM 747 N N . VAL A 1 89 ? -0.131 8.395 0.169 1.00 82.94 89 VAL A N 1
ATOM 748 C CA . VAL A 1 89 ? 1.044 7.840 0.851 1.00 82.94 89 VAL A CA 1
ATOM 749 C C . VAL A 1 89 ? 2.326 8.293 0.171 1.00 82.94 89 VAL A C 1
ATOM 751 O O . VAL A 1 89 ? 2.458 8.273 -1.056 1.00 82.94 89 VAL A O 1
ATOM 754 N N . GLN A 1 90 ? 3.305 8.662 0.988 1.00 79.62 90 GLN A N 1
ATOM 755 C CA . GLN A 1 90 ? 4.658 8.920 0.539 1.00 79.62 90 GLN A CA 1
ATOM 756 C C . GLN A 1 90 ? 5.613 7.917 1.194 1.00 79.62 90 GLN A C 1
ATOM 758 O O . GLN A 1 90 ? 5.435 7.537 2.343 1.00 79.62 90 GLN A O 1
ATOM 763 N N . ILE A 1 91 ? 6.627 7.459 0.462 1.00 77.50 91 ILE A N 1
ATOM 764 C CA . ILE A 1 91 ? 7.678 6.591 0.990 1.00 77.50 91 ILE A CA 1
ATOM 765 C C . ILE A 1 91 ? 9.040 7.245 0.743 1.00 77.50 91 ILE A C 1
ATOM 767 O O . ILE A 1 91 ? 9.501 7.311 -0.401 1.00 77.50 91 ILE A O 1
ATOM 771 N N . VAL A 1 92 ? 9.695 7.732 1.800 1.00 72.00 92 VAL A N 1
ATOM 772 C CA . VAL A 1 92 ? 10.949 8.508 1.724 1.00 72.00 92 VAL A CA 1
ATOM 773 C C . VAL A 1 92 ? 12.040 7.846 2.547 1.00 72.00 92 VAL A C 1
ATOM 775 O O . VAL A 1 92 ? 11.823 7.596 3.722 1.00 72.00 92 VAL A O 1
ATOM 778 N N . LYS A 1 93 ? 13.229 7.602 1.976 1.00 65.69 93 LYS A N 1
ATOM 779 C CA . LYS A 1 93 ? 14.361 6.955 2.677 1.00 65.69 93 LYS A CA 1
ATOM 780 C C . LYS A 1 93 ? 13.958 5.660 3.398 1.00 65.69 93 LYS A C 1
ATOM 782 O O . LYS A 1 93 ? 14.411 5.399 4.502 1.00 65.69 93 LYS A O 1
ATOM 787 N N . THR A 1 94 ? 13.093 4.872 2.760 1.00 63.66 94 THR A N 1
ATOM 788 C CA . THR A 1 94 ? 12.407 3.676 3.288 1.00 63.66 94 THR A CA 1
ATOM 789 C C . THR A 1 94 ? 11.199 3.925 4.187 1.00 63.66 94 THR A C 1
ATOM 791 O O . THR A 1 94 ? 10.395 3.022 4.293 1.00 63.66 94 THR A O 1
ATOM 794 N N . CYS A 1 95 ? 10.975 5.116 4.734 1.00 61.09 95 CYS A N 1
ATOM 795 C CA . CYS A 1 95 ? 9.889 5.427 5.675 1.00 61.09 95 CYS A CA 1
ATOM 796 C C . CYS A 1 95 ? 8.546 5.563 4.961 1.00 61.09 95 CYS A C 1
ATOM 798 O O . CYS A 1 95 ? 8.453 6.372 4.042 1.00 61.09 95 CYS A O 1
ATOM 800 N N . ILE A 1 96 ? 7.512 4.833 5.389 1.00 67.50 96 ILE A N 1
ATOM 801 C CA . ILE A 1 96 ? 6.131 5.086 4.951 1.00 67.50 96 ILE A CA 1
ATOM 802 C C . ILE A 1 96 ? 5.603 6.251 5.780 1.00 67.50 96 ILE A C 1
ATOM 804 O O . ILE A 1 96 ? 5.569 6.163 7.003 1.00 67.50 96 ILE A O 1
ATOM 808 N N . VAL A 1 97 ? 5.229 7.335 5.114 1.00 63.34 97 VAL A N 1
ATOM 809 C CA . VAL A 1 97 ? 4.841 8.584 5.756 1.00 63.34 97 VAL A CA 1
ATOM 810 C C . VAL A 1 97 ? 3.575 9.163 5.130 1.00 63.34 97 VAL A C 1
ATOM 812 O O . VAL A 1 97 ? 3.293 8.988 3.936 1.00 63.34 97 VAL A O 1
ATOM 815 N N . SER A 1 98 ? 2.825 9.898 5.947 1.00 65.38 98 SER A N 1
ATOM 816 C CA . SER A 1 98 ? 1.788 10.802 5.461 1.00 65.38 98 SER A CA 1
ATOM 817 C C . SER A 1 98 ? 2.406 11.853 4.531 1.00 65.38 98 SER A C 1
ATOM 819 O O . SER A 1 98 ? 3.482 12.367 4.832 1.00 65.38 98 SER A O 1
ATOM 821 N N . PRO A 1 99 ? 1.731 12.283 3.452 1.00 58.56 99 PRO A N 1
ATOM 822 C CA . PRO A 1 99 ? 2.191 13.410 2.637 1.00 58.56 99 PRO A CA 1
ATOM 823 C C . PRO A 1 99 ? 2.375 14.726 3.417 1.00 58.56 99 PRO A C 1
ATOM 825 O O . PRO A 1 99 ? 3.022 15.643 2.913 1.00 58.56 99 PRO A O 1
ATOM 828 N N . LYS A 1 100 ? 1.780 14.850 4.614 1.00 58.47 100 LYS A N 1
ATOM 829 C CA . LYS A 1 100 ? 1.855 16.057 5.451 1.00 58.47 100 LYS A CA 1
ATOM 830 C C . LYS A 1 100 ? 2.911 15.994 6.559 1.00 58.47 100 LYS A C 1
ATOM 832 O O . LYS A 1 100 ? 3.292 17.048 7.062 1.00 58.47 100 LYS A O 1
ATOM 837 N N . GLU A 1 101 ? 3.413 14.815 6.922 1.00 53.41 101 GLU A N 1
ATOM 838 C CA . GLU A 1 101 ? 4.333 14.652 8.053 1.00 53.41 101 GLU A CA 1
ATOM 839 C C . GLU A 1 101 ? 5.470 13.691 7.717 1.00 53.41 101 GLU A C 1
ATOM 841 O O . GLU A 1 101 ? 5.250 12.608 7.188 1.00 53.41 101 GLU A O 1
ATOM 846 N N . LEU A 1 102 ? 6.701 14.073 8.065 1.00 46.50 102 LEU A N 1
ATOM 847 C CA . LEU A 1 102 ? 7.849 13.168 8.073 1.00 46.50 102 LEU A CA 1
ATOM 848 C C . LEU A 1 102 ? 7.694 12.241 9.291 1.00 46.50 102 LEU A C 1
ATOM 850 O O . LEU A 1 102 ? 8.205 12.541 10.369 1.00 46.50 102 LEU A O 1
ATOM 854 N N . LEU A 1 103 ? 6.941 11.149 9.148 1.00 46.38 103 LEU A N 1
ATOM 855 C CA . LEU A 1 103 ? 6.954 10.094 10.161 1.00 46.38 103 LEU A CA 1
ATOM 856 C C . LEU A 1 103 ? 8.356 9.472 10.231 1.00 46.38 103 LEU A C 1
ATOM 858 O O . LEU A 1 103 ? 9.138 9.535 9.276 1.00 46.38 103 LEU A O 1
ATOM 862 N N . SER A 1 104 ? 8.676 8.968 11.421 1.00 48.12 104 SER A N 1
ATOM 863 C CA . SER A 1 104 ? 10.000 8.517 11.848 1.00 48.12 104 SER A CA 1
ATOM 864 C C . SER A 1 104 ? 10.661 7.562 10.856 1.00 48.12 104 SER A C 1
ATOM 866 O O . SER A 1 104 ? 9.996 6.830 10.116 1.00 48.12 104 SER A O 1
ATOM 868 N N . GLU A 1 105 ? 11.999 7.576 10.856 1.00 48.16 105 GLU A N 1
ATOM 869 C CA . GLU A 1 105 ? 12.771 6.738 9.951 1.00 48.16 105 GLU A CA 1
ATOM 870 C C . GLU A 1 105 ? 12.348 5.270 10.091 1.00 48.16 105 GLU A C 1
ATOM 872 O O . GLU A 1 105 ? 12.382 4.724 11.197 1.00 48.16 105 GLU A O 1
ATOM 877 N N . LEU A 1 106 ? 11.923 4.620 8.993 1.00 48.56 106 LEU A N 1
ATOM 878 C CA . LEU A 1 106 ? 11.920 3.162 8.999 1.00 48.56 106 LEU A CA 1
ATOM 879 C C . LEU A 1 106 ? 13.365 2.758 9.257 1.00 48.56 106 LEU A C 1
ATOM 881 O O . LEU A 1 106 ? 14.279 3.256 8.602 1.00 48.56 106 LEU A O 1
ATOM 885 N N . SER A 1 107 ? 13.559 1.912 10.264 1.00 51.31 107 SER A N 1
ATOM 886 C CA . SER A 1 107 ? 14.871 1.387 10.608 1.00 51.31 107 SER A CA 1
ATOM 887 C C . SER A 1 107 ? 15.609 0.950 9.335 1.00 51.31 107 SER A C 1
ATOM 889 O O . SER A 1 107 ? 15.007 0.316 8.466 1.00 51.31 107 SER A O 1
ATOM 891 N N . ASP A 1 108 ? 16.925 1.188 9.252 1.00 52.47 108 ASP A N 1
ATOM 892 C CA . ASP A 1 108 ? 17.819 0.673 8.191 1.00 52.47 108 ASP A CA 1
ATOM 893 C C . ASP A 1 108 ? 17.742 -0.868 8.006 1.00 52.47 108 ASP A C 1
ATOM 895 O O . ASP A 1 108 ? 18.368 -1.447 7.097 1.00 52.47 108 ASP A O 1
ATOM 899 N N . SER A 1 109 ? 17.007 -1.543 8.901 1.00 47.47 109 SER A N 1
ATOM 900 C CA . SER A 1 109 ? 16.647 -2.958 8.886 1.00 47.47 109 SER A CA 1
ATOM 901 C C . SER A 1 109 ? 15.318 -3.297 8.199 1.00 47.47 109 SER A C 1
ATOM 903 O O . SER A 1 109 ? 15.026 -4.491 8.111 1.00 47.47 109 SER A O 1
ATOM 905 N N . CYS A 1 110 ? 14.531 -2.329 7.702 1.00 52.84 110 CYS A N 1
ATOM 906 C CA . CYS A 1 110 ? 13.362 -2.603 6.862 1.00 52.84 110 CYS A CA 1
ATOM 907 C C . CYS A 1 110 ? 13.846 -3.297 5.594 1.00 52.84 110 CYS A C 1
ATOM 909 O O . CYS A 1 110 ? 14.372 -2.683 4.660 1.00 52.84 110 CYS A O 1
ATOM 911 N N . LEU A 1 111 ? 13.748 -4.620 5.620 1.00 56.06 111 LEU A N 1
ATOM 912 C CA . LEU A 1 111 ? 14.284 -5.453 4.572 1.00 56.06 111 LEU A CA 1
ATOM 913 C C . LEU A 1 111 ? 13.199 -5.688 3.526 1.00 56.06 111 LEU A C 1
ATOM 915 O O . LEU A 1 111 ? 13.563 -5.594 2.365 1.00 56.06 111 LEU A O 1
ATOM 919 N N . PHE A 1 112 ? 11.910 -5.841 3.892 1.00 66.19 112 PHE A N 1
ATOM 920 C CA . PHE A 1 112 ? 10.777 -6.067 2.971 1.00 66.19 112 PHE A CA 1
ATOM 921 C C . PHE A 1 112 ? 9.523 -5.247 3.321 1.00 66.19 112 PHE A C 1
ATOM 923 O O . PHE A 1 112 ? 9.144 -5.179 4.490 1.00 66.19 112 PHE A O 1
ATOM 930 N N . ALA A 1 113 ? 8.800 -4.756 2.310 1.00 76.25 113 ALA A N 1
ATOM 931 C CA . ALA A 1 113 ? 7.421 -4.284 2.461 1.00 76.25 113 ALA A CA 1
ATOM 932 C C . ALA A 1 113 ? 6.516 -4.952 1.413 1.00 76.25 113 ALA A C 1
ATOM 934 O O . ALA A 1 113 ? 6.796 -4.893 0.211 1.00 76.25 113 ALA A O 1
ATOM 935 N N . ILE A 1 114 ? 5.442 -5.592 1.879 1.00 86.50 114 ILE A N 1
ATOM 936 C CA . ILE A 1 114 ? 4.435 -6.255 1.047 1.00 86.50 114 ILE A CA 1
ATOM 937 C C . ILE A 1 114 ? 3.187 -5.382 1.022 1.00 86.50 114 ILE A C 1
ATOM 939 O O . ILE A 1 114 ? 2.594 -5.106 2.059 1.00 86.50 114 ILE A O 1
ATOM 943 N N . PHE A 1 115 ? 2.763 -4.993 -0.174 1.00 90.88 115 PHE A N 1
ATOM 944 C CA . PHE A 1 115 ? 1.520 -4.270 -0.442 1.00 90.88 115 PHE A CA 1
ATOM 945 C C . PHE A 1 115 ? 0.580 -5.098 -1.328 1.00 90.88 115 PHE A C 1
ATOM 947 O O . PHE A 1 115 ? -0.247 -4.553 -2.063 1.00 90.88 115 PHE A O 1
ATOM 954 N N . TYR A 1 116 ? 0.720 -6.423 -1.294 1.00 93.06 116 TYR A N 1
ATOM 955 C CA . TYR A 1 116 ? -0.075 -7.349 -2.091 1.00 93.06 116 TYR A CA 1
ATOM 956 C C . TYR A 1 116 ? -1.574 -7.105 -1.874 1.00 93.06 116 TYR A C 1
ATOM 958 O O . TYR A 1 116 ? -2.057 -7.038 -0.745 1.00 93.06 116 TYR A O 1
ATOM 966 N N . LYS A 1 117 ? -2.323 -6.921 -2.966 1.00 93.44 117 LYS A N 1
ATOM 967 C CA . LYS A 1 117 ? -3.757 -6.571 -2.935 1.00 93.44 117 LYS A CA 1
ATOM 968 C C . LYS A 1 117 ? -4.118 -5.308 -2.138 1.00 93.44 117 LYS A C 1
ATOM 970 O O . LYS A 1 117 ? -5.294 -5.094 -1.854 1.00 93.44 117 LYS A O 1
ATOM 975 N N . ALA A 1 118 ? -3.153 -4.454 -1.798 1.00 92.81 118 ALA A N 1
ATOM 976 C CA . ALA A 1 118 ? -3.442 -3.154 -1.203 1.00 92.81 118 ALA A CA 1
ATOM 977 C C . ALA A 1 118 ? -4.189 -2.251 -2.197 1.00 92.81 118 ALA A C 1
ATOM 979 O O . ALA A 1 118 ? -3.972 -2.310 -3.415 1.00 92.81 118 ALA A O 1
ATOM 980 N N . ILE A 1 119 ? -5.055 -1.384 -1.677 1.00 92.19 119 ILE A N 1
ATOM 981 C CA . ILE A 1 119 ? -5.776 -0.391 -2.475 1.00 92.19 119 ILE A CA 1
ATOM 982 C C . ILE A 1 119 ? -5.281 0.994 -2.086 1.00 92.19 119 ILE A C 1
ATOM 984 O O . ILE A 1 119 ? -5.435 1.415 -0.951 1.00 92.19 119 ILE A O 1
ATOM 988 N N . PHE A 1 120 ? -4.735 1.729 -3.045 1.00 91.00 120 PHE A N 1
ATOM 989 C CA . PHE A 1 120 ? -4.293 3.105 -2.862 1.00 91.00 120 PHE A CA 1
ATOM 990 C C . PHE A 1 120 ? -5.367 4.035 -3.410 1.00 91.00 120 PHE A C 1
ATOM 992 O O . PHE A 1 120 ? -5.613 4.101 -4.623 1.00 91.00 120 PHE A O 1
ATOM 999 N N . TYR A 1 121 ? -6.068 4.714 -2.509 1.00 87.62 121 TYR A N 1
ATOM 1000 C CA . TYR A 1 121 ? -7.092 5.680 -2.870 1.00 87.62 121 TYR A CA 1
ATOM 1001 C C . TYR A 1 121 ? -6.503 7.023 -3.256 1.00 87.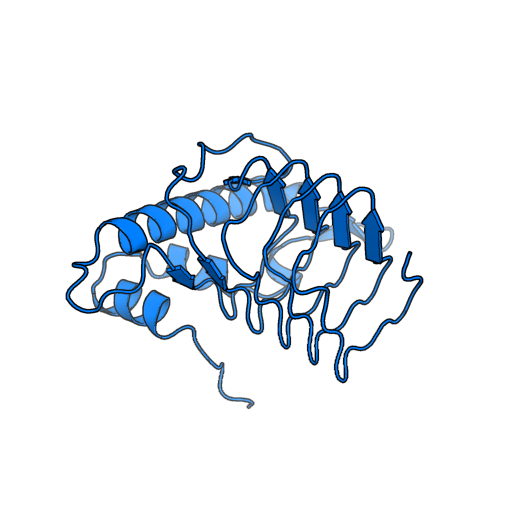62 121 TYR A C 1
ATOM 1003 O O . TYR A 1 121 ? -7.087 7.641 -4.137 1.00 87.62 121 TYR A O 1
ATOM 1011 N N . GLY A 1 122 ? -5.385 7.432 -2.645 1.00 84.38 122 GLY A N 1
ATOM 1012 C CA . GLY A 1 122 ? -4.657 8.671 -2.925 1.00 84.38 122 GLY A CA 1
ATOM 1013 C C . GLY A 1 122 ? -3.421 8.484 -3.811 1.00 84.38 122 GLY A C 1
ATOM 1014 O O . GLY A 1 122 ? -3.176 7.404 -4.353 1.00 84.38 122 GLY A O 1
ATOM 1015 N N . GLU A 1 123 ? -2.652 9.563 -3.989 1.00 86.69 123 GLU A N 1
ATOM 1016 C CA . GLU A 1 123 ? -1.364 9.500 -4.691 1.00 86.69 123 GLU A CA 1
ATOM 1017 C C . GLU A 1 123 ? -0.351 8.646 -3.922 1.00 86.69 123 GLU A C 1
ATOM 1019 O O . GLU A 1 123 ? -0.302 8.686 -2.693 1.00 86.69 123 GLU A O 1
ATOM 1024 N N . VAL A 1 124 ? 0.482 7.914 -4.662 1.00 89.06 124 VAL A N 1
ATOM 1025 C CA . VAL A 1 124 ? 1.594 7.127 -4.123 1.00 89.06 124 VAL A CA 1
ATOM 1026 C C . VAL A 1 124 ? 2.900 7.710 -4.636 1.00 89.06 124 VAL A C 1
ATOM 1028 O O . VAL A 1 124 ? 3.151 7.714 -5.843 1.00 89.06 124 VAL A O 1
ATOM 1031 N N . GLN A 1 125 ? 3.753 8.182 -3.730 1.00 88.94 125 GLN A N 1
ATOM 1032 C CA . GLN A 1 125 ? 5.045 8.767 -4.084 1.00 88.94 125 GLN A CA 1
ATOM 1033 C C . GLN A 1 125 ? 6.185 8.095 -3.323 1.00 88.94 125 GLN A C 1
ATOM 1035 O O . GLN A 1 125 ? 6.351 8.303 -2.131 1.00 88.94 125 GLN A O 1
ATOM 1040 N N . ILE A 1 126 ? 7.027 7.337 -4.014 1.00 87.06 126 ILE A N 1
ATOM 1041 C CA . ILE A 1 126 ? 8.224 6.715 -3.447 1.00 87.06 126 ILE A CA 1
ATOM 1042 C C . ILE A 1 126 ? 9.439 7.510 -3.939 1.00 87.06 126 ILE A C 1
ATOM 1044 O O . ILE A 1 126 ? 9.719 7.545 -5.139 1.00 87.06 126 ILE A O 1
ATOM 1048 N N . VAL A 1 127 ? 10.145 8.194 -3.034 1.00 85.06 127 VAL A N 1
ATOM 1049 C CA . VAL A 1 127 ? 11.182 9.177 -3.390 1.00 85.06 127 VAL A CA 1
ATOM 1050 C C . VAL A 1 127 ? 12.459 8.966 -2.584 1.00 85.06 127 VAL A C 1
ATOM 1052 O O . VAL A 1 127 ? 12.438 8.988 -1.358 1.00 85.06 127 VAL A O 1
ATOM 1055 N N . GLY A 1 128 ? 13.598 8.833 -3.271 1.00 82.06 128 GLY A N 1
ATOM 1056 C CA . GLY A 1 128 ? 14.915 8.812 -2.619 1.00 82.06 128 GLY A CA 1
ATOM 1057 C C . GLY A 1 128 ? 15.115 7.643 -1.650 1.00 82.06 128 GLY A C 1
ATOM 1058 O O . GLY A 1 128 ? 15.848 7.784 -0.674 1.00 82.06 128 GLY A O 1
ATOM 1059 N N . SER A 1 129 ? 14.425 6.525 -1.881 1.00 80.25 129 SER A N 1
ATOM 1060 C CA . SER A 1 129 ? 14.431 5.352 -1.002 1.00 80.25 129 SER A CA 1
ATOM 1061 C C . SER A 1 129 ? 15.369 4.264 -1.527 1.00 80.25 129 SER A C 1
ATOM 1063 O O . SER A 1 129 ? 15.448 4.039 -2.735 1.00 80.25 129 SER A O 1
ATOM 1065 N N . GLU A 1 130 ? 16.067 3.574 -0.625 1.00 81.75 130 GLU A N 1
ATOM 1066 C CA . GLU A 1 130 ? 16.911 2.418 -0.942 1.00 81.75 130 GLU A CA 1
ATOM 1067 C C . GLU A 1 130 ? 16.356 1.171 -0.248 1.00 81.75 130 GLU A C 1
ATOM 1069 O O . GLU A 1 130 ? 16.459 1.027 0.964 1.00 81.75 130 GLU A O 1
ATOM 1074 N N . PHE A 1 131 ? 15.758 0.269 -1.023 1.00 76.06 131 PHE A N 1
ATOM 1075 C CA . PHE A 1 131 ? 15.232 -1.003 -0.541 1.00 76.06 131 PHE A CA 1
ATOM 1076 C C . PHE A 1 131 ? 16.229 -2.111 -0.864 1.00 76.06 131 PHE A C 1
ATOM 1078 O O . PHE A 1 131 ? 16.587 -2.328 -2.020 1.00 76.06 131 PHE A O 1
ATOM 1085 N N . LYS A 1 132 ? 16.675 -2.849 0.151 1.00 75.62 132 LYS A N 1
ATOM 1086 C CA . LYS A 1 132 ? 17.663 -3.923 -0.042 1.00 75.62 132 LYS A CA 1
ATOM 1087 C C . LYS A 1 132 ? 17.076 -5.165 -0.723 1.00 75.62 132 LYS A C 1
ATOM 1089 O O . LYS A 1 132 ? 17.844 -6.015 -1.169 1.00 75.62 132 LYS A O 1
ATOM 1094 N N . ILE A 1 133 ? 15.748 -5.280 -0.821 1.00 74.75 133 ILE A N 1
ATOM 1095 C CA . ILE A 1 133 ? 15.066 -6.360 -1.545 1.00 74.75 133 ILE A CA 1
ATOM 1096 C C . ILE A 1 133 ? 13.877 -5.834 -2.373 1.00 74.75 133 ILE A C 1
ATOM 1098 O O . ILE A 1 133 ? 13.697 -4.619 -2.499 1.00 74.75 133 ILE A O 1
ATOM 1102 N N . ASP A 1 134 ? 13.133 -6.755 -2.995 1.00 83.62 134 ASP A N 1
ATOM 1103 C CA . ASP A 1 134 ? 12.031 -6.457 -3.910 1.00 83.62 134 ASP A CA 1
ATOM 1104 C C . ASP A 1 134 ? 10.833 -5.810 -3.188 1.00 83.62 134 ASP A C 1
ATOM 1106 O O . ASP A 1 134 ? 10.559 -6.125 -2.035 1.00 83.62 134 ASP A O 1
ATOM 1110 N N . LEU A 1 135 ? 10.090 -4.936 -3.867 1.00 87.44 135 LEU A N 1
ATOM 1111 C CA . LEU A 1 135 ? 8.780 -4.455 -3.411 1.00 87.44 135 LEU A CA 1
ATOM 1112 C C . LEU A 1 135 ? 7.662 -5.258 -4.080 1.00 87.44 135 LEU A C 1
ATOM 1114 O O . LEU A 1 135 ? 7.676 -5.443 -5.300 1.00 87.44 135 LEU A O 1
ATOM 1118 N N . ASP A 1 136 ? 6.678 -5.698 -3.297 1.00 91.38 136 ASP A N 1
ATOM 1119 C CA . ASP A 1 136 ? 5.546 -6.480 -3.799 1.00 91.38 136 ASP A CA 1
ATOM 1120 C C . ASP A 1 136 ? 4.260 -5.646 -3.819 1.00 91.38 136 ASP A C 1
ATOM 1122 O O . ASP A 1 136 ? 3.667 -5.376 -2.778 1.00 91.38 136 ASP A O 1
ATOM 1126 N N . PHE A 1 137 ? 3.825 -5.265 -5.018 1.00 94.06 137 PHE A N 1
ATOM 1127 C CA . PHE A 1 137 ? 2.556 -4.591 -5.304 1.00 94.06 137 PHE A CA 1
ATOM 1128 C C . PHE A 1 137 ? 1.673 -5.451 -6.221 1.00 94.06 137 PHE A C 1
ATOM 1130 O O . PHE A 1 137 ? 0.899 -4.940 -7.042 1.00 94.06 137 PHE A O 1
ATOM 1137 N N . ARG A 1 138 ? 1.821 -6.779 -6.162 1.00 95.62 138 ARG A N 1
ATOM 1138 C CA . ARG A 1 138 ? 1.001 -7.674 -6.977 1.00 95.62 138 ARG A CA 1
ATOM 1139 C C . ARG A 1 138 ? -0.466 -7.520 -6.598 1.00 95.62 138 ARG A C 1
ATOM 1141 O O . ARG A 1 138 ? -0.816 -7.419 -5.425 1.00 95.62 138 ARG A O 1
ATOM 1148 N N . GLU A 1 139 ? -1.329 -7.521 -7.609 1.00 95.69 139 GLU A N 1
ATOM 1149 C CA . GLU A 1 139 ? -2.785 -7.373 -7.459 1.00 95.69 139 GLU A CA 1
ATOM 1150 C C . GLU A 1 139 ? -3.238 -6.076 -6.752 1.00 95.69 139 GLU A C 1
ATOM 1152 O O . GLU A 1 139 ? -4.416 -5.935 -6.427 1.00 95.69 139 GLU A O 1
ATOM 1157 N N . SER A 1 140 ? -2.342 -5.106 -6.534 1.00 95.88 140 SER A N 1
ATOM 1158 C CA . SER A 1 140 ? -2.689 -3.821 -5.924 1.00 95.88 140 SER A CA 1
ATOM 1159 C C . SER A 1 140 ? -3.453 -2.915 -6.895 1.00 95.88 140 SER A C 1
ATOM 1161 O O . SER A 1 140 ? -3.313 -3.005 -8.120 1.00 95.88 140 SER A O 1
ATOM 1163 N N . VAL A 1 141 ? -4.243 -1.988 -6.352 1.00 95.31 141 VAL A N 1
ATOM 1164 C CA . VAL A 1 141 ? -5.019 -1.019 -7.141 1.00 95.31 141 VAL A CA 1
ATOM 1165 C C . VAL A 1 141 ? -4.584 0.403 -6.813 1.00 95.31 141 VAL A C 1
ATOM 1167 O O . VAL A 1 141 ? -4.764 0.863 -5.692 1.00 95.31 141 VAL A O 1
ATOM 1170 N N . PHE A 1 142 ? -4.095 1.132 -7.813 1.00 94.31 142 PHE A N 1
ATOM 1171 C CA . PHE A 1 142 ? -3.720 2.541 -7.721 1.00 94.31 142 PHE A CA 1
ATOM 1172 C C . PHE A 1 142 ? -4.810 3.404 -8.359 1.00 94.31 142 PHE A C 1
ATOM 1174 O O . PHE A 1 142 ? -4.959 3.442 -9.584 1.00 94.31 142 PHE A O 1
ATOM 1181 N N . ASN A 1 143 ? -5.618 4.079 -7.535 1.00 90.38 143 ASN A N 1
ATOM 1182 C CA . ASN A 1 143 ? -6.717 4.920 -8.023 1.00 90.38 143 ASN A CA 1
ATOM 1183 C C . ASN A 1 143 ? -6.261 6.315 -8.477 1.00 90.38 143 ASN A C 1
ATOM 1185 O O . ASN A 1 143 ? -6.965 6.951 -9.265 1.00 90.38 143 ASN A O 1
ATOM 1189 N N . HIS A 1 144 ? -5.094 6.758 -8.009 1.00 89.94 144 HIS A N 1
ATOM 1190 C CA . HIS A 1 144 ? -4.443 8.013 -8.377 1.00 89.94 144 HIS A CA 1
ATOM 1191 C C . HIS A 1 144 ? -3.019 7.772 -8.894 1.00 89.94 144 HIS A C 1
ATOM 1193 O O . HIS A 1 144 ? -2.674 6.654 -9.281 1.00 89.94 144 HIS A O 1
ATOM 1199 N N . ASN A 1 145 ? -2.239 8.847 -9.018 1.00 90.31 145 ASN A N 1
ATOM 1200 C CA . ASN A 1 145 ? -0.905 8.800 -9.597 1.00 90.31 145 ASN A CA 1
ATOM 1201 C C . ASN A 1 145 ? 0.027 7.917 -8.760 1.00 90.31 145 ASN A C 1
ATOM 1203 O O . ASN A 1 145 ? 0.029 8.001 -7.531 1.00 90.31 145 ASN A O 1
ATOM 1207 N N . PHE A 1 146 ? 0.855 7.126 -9.438 1.00 92.81 146 PHE A N 1
ATOM 1208 C CA . PHE A 1 146 ? 1.974 6.408 -8.833 1.00 92.81 146 PHE A CA 1
ATOM 1209 C C . PHE A 1 146 ? 3.287 7.008 -9.337 1.00 92.81 146 PHE A C 1
ATOM 1211 O O . PHE A 1 146 ? 3.469 7.201 -10.539 1.00 92.81 146 PHE A O 1
ATOM 1218 N N . SER A 1 147 ? 4.218 7.302 -8.434 1.00 92.56 147 SER A N 1
ATOM 1219 C CA . SER A 1 147 ? 5.540 7.826 -8.777 1.00 92.56 147 SER A CA 1
ATOM 1220 C C . SER A 1 147 ? 6.646 7.133 -7.989 1.00 92.56 147 SER A C 1
ATOM 1222 O O . SER A 1 147 ? 6.621 7.129 -6.764 1.00 92.56 147 SER A O 1
ATOM 1224 N N . LEU A 1 148 ? 7.659 6.625 -8.693 1.00 90.12 148 LEU A N 1
ATOM 1225 C CA . LEU A 1 148 ? 8.907 6.103 -8.133 1.00 90.12 148 LEU A CA 1
ATOM 1226 C C . LEU A 1 148 ? 10.083 6.932 -8.661 1.00 90.12 148 LEU A C 1
ATOM 1228 O O . LEU A 1 148 ? 10.392 6.913 -9.856 1.00 90.12 148 LEU A O 1
ATOM 1232 N N . ILE A 1 149 ? 10.740 7.683 -7.779 1.00 90.44 149 ILE A N 1
ATOM 1233 C CA . ILE A 1 149 ? 11.718 8.705 -8.162 1.00 90.44 149 ILE A CA 1
ATOM 1234 C C . ILE A 1 149 ? 13.011 8.528 -7.371 1.00 90.44 149 ILE A C 1
ATOM 1236 O O . ILE A 1 149 ? 13.003 8.553 -6.142 1.00 90.44 149 ILE A O 1
ATOM 1240 N N . SER A 1 150 ? 14.144 8.439 -8.070 1.00 88.75 150 SER A N 1
ATOM 1241 C CA . SER A 1 150 ? 15.476 8.400 -7.441 1.00 88.75 150 SER A CA 1
ATOM 1242 C C . SER A 1 150 ? 15.643 7.274 -6.412 1.00 88.75 150 SER A C 1
ATOM 1244 O O . SER A 1 150 ? 16.294 7.468 -5.388 1.00 88.75 150 SER A O 1
ATOM 1246 N N . CYS A 1 151 ? 15.024 6.117 -6.651 1.00 85.44 151 CYS A N 1
ATOM 1247 C CA . CYS A 1 151 ? 15.056 4.991 -5.723 1.00 85.44 151 CYS A CA 1
ATOM 1248 C C . CYS A 1 151 ? 16.058 3.922 -6.156 1.00 85.44 151 CYS A C 1
ATOM 1250 O O . CYS A 1 151 ? 16.382 3.798 -7.337 1.00 85.44 151 CYS A O 1
ATOM 1252 N N . LYS A 1 152 ? 16.523 3.117 -5.205 1.00 86.12 152 LYS A N 1
ATOM 1253 C CA . LYS A 1 152 ? 17.268 1.886 -5.471 1.00 86.12 152 LYS A CA 1
ATOM 1254 C C . LYS A 1 152 ? 16.498 0.715 -4.887 1.00 86.12 152 LYS A C 1
ATOM 1256 O O . LYS A 1 152 ? 16.082 0.783 -3.737 1.00 86.12 152 LYS A O 1
ATOM 1261 N N . THR A 1 153 ? 16.287 -0.341 -5.656 1.00 84.19 153 THR A N 1
ATOM 1262 C CA . THR A 1 153 ? 15.717 -1.586 -5.131 1.00 84.19 153 THR A CA 1
ATOM 1263 C C . THR A 1 153 ? 16.210 -2.782 -5.922 1.00 84.19 153 THR A C 1
ATOM 1265 O O . THR A 1 153 ? 16.589 -2.659 -7.091 1.00 84.19 153 THR A O 1
ATOM 1268 N N . LYS A 1 154 ? 16.187 -3.953 -5.283 1.00 85.38 154 LYS A N 1
ATOM 1269 C CA . LYS A 1 154 ? 16.430 -5.222 -5.957 1.00 85.38 154 LYS A CA 1
ATOM 1270 C C . LYS A 1 154 ? 15.372 -5.513 -7.026 1.00 85.38 154 LYS A C 1
ATOM 1272 O O . LYS A 1 154 ? 15.708 -6.151 -8.010 1.00 85.38 154 LYS A O 1
ATOM 1277 N N . GLY A 1 155 ? 14.150 -4.999 -6.918 1.00 89.00 155 GLY A N 1
ATOM 1278 C CA . GLY A 1 155 ? 13.124 -5.220 -7.933 1.00 89.00 155 GLY A CA 1
ATOM 1279 C C . GLY A 1 155 ? 11.747 -4.768 -7.478 1.00 89.00 155 GLY A C 1
ATOM 1280 O O . GLY A 1 155 ? 11.528 -4.478 -6.307 1.00 89.00 155 GLY A O 1
ATOM 1281 N N . ILE A 1 156 ? 10.797 -4.684 -8.405 1.00 91.56 156 ILE A N 1
ATOM 1282 C CA . ILE A 1 156 ? 9.405 -4.373 -8.061 1.00 91.56 156 ILE A CA 1
ATOM 1283 C C . ILE A 1 156 ? 8.467 -5.272 -8.851 1.00 91.56 156 ILE A C 1
ATOM 1285 O O . ILE A 1 156 ? 8.616 -5.421 -10.066 1.00 91.56 156 ILE A O 1
ATOM 1289 N N . ASP A 1 157 ? 7.493 -5.867 -8.171 1.00 94.69 157 ASP A N 1
ATOM 1290 C CA . ASP A 1 157 ? 6.478 -6.703 -8.799 1.00 94.69 157 ASP A CA 1
ATOM 1291 C C . ASP A 1 157 ? 5.098 -6.040 -8.743 1.00 94.69 157 ASP A C 1
ATOM 1293 O O . ASP A 1 157 ? 4.500 -5.912 -7.681 1.00 94.69 157 ASP A O 1
ATOM 1297 N N . PHE A 1 158 ? 4.587 -5.641 -9.906 1.00 95.81 158 PHE A N 1
ATOM 1298 C CA . PHE A 1 158 ? 3.238 -5.116 -10.125 1.00 95.81 158 PHE A CA 1
ATOM 1299 C C . PHE A 1 158 ? 2.364 -6.111 -10.903 1.00 95.81 158 PHE A C 1
ATOM 1301 O O . PHE A 1 158 ? 1.433 -5.716 -11.611 1.00 95.81 158 PHE A O 1
ATOM 1308 N N . SER A 1 159 ? 2.666 -7.411 -10.858 1.00 96.44 159 SER A N 1
ATOM 1309 C CA . SER A 1 159 ? 1.881 -8.396 -11.605 1.00 96.44 159 SER A CA 1
ATOM 1310 C C . SER A 1 159 ? 0.409 -8.365 -11.169 1.00 96.44 159 SER A C 1
ATOM 1312 O O . SER A 1 159 ? 0.099 -8.424 -9.982 1.00 96.44 159 SER A O 1
ATOM 1314 N N . ASN A 1 160 ? -0.504 -8.287 -12.138 1.00 97.12 160 ASN A N 1
ATOM 1315 C CA . ASN A 1 160 ? -1.949 -8.095 -11.962 1.00 97.12 160 ASN A CA 1
ATOM 1316 C C . ASN A 1 160 ? -2.360 -6.779 -11.268 1.00 97.12 160 ASN A C 1
ATOM 1318 O O . ASN A 1 160 ? -3.516 -6.640 -10.874 1.00 97.12 160 ASN A O 1
ATOM 1322 N N . ALA A 1 161 ? -1.457 -5.808 -11.110 1.00 96.94 161 ALA A N 1
ATOM 1323 C CA . ALA A 1 161 ? -1.816 -4.508 -10.554 1.00 96.94 161 ALA A CA 1
ATOM 1324 C C . ALA A 1 161 ? -2.675 -3.692 -11.535 1.00 96.94 161 ALA A C 1
ATOM 1326 O O . ALA A 1 161 ? -2.574 -3.838 -12.756 1.00 96.94 161 ALA A O 1
ATOM 1327 N N . THR A 1 162 ? -3.506 -2.796 -11.006 1.00 97.3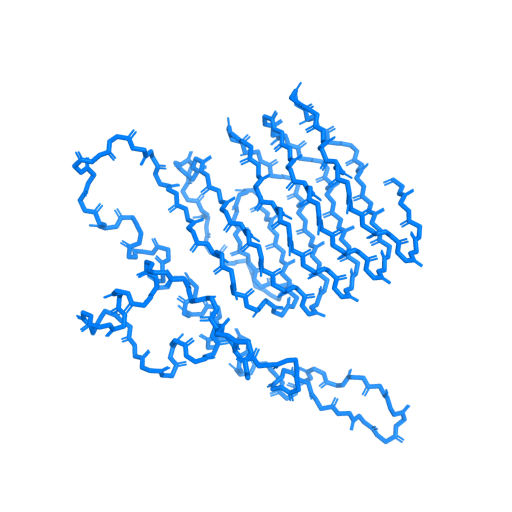8 162 THR A N 1
ATOM 1328 C CA . THR A 1 162 ? -4.324 -1.872 -11.805 1.00 97.38 162 THR A CA 1
ATOM 1329 C C . THR A 1 162 ? -3.931 -0.430 -11.519 1.00 97.38 162 THR A C 1
ATOM 1331 O O . THR A 1 162 ? -4.061 0.031 -10.388 1.00 97.38 162 THR A O 1
ATOM 1334 N N . PHE A 1 163 ? -3.529 0.306 -12.552 1.00 96.50 163 PHE A N 1
ATOM 1335 C CA . PHE A 1 163 ? -3.183 1.724 -12.493 1.00 96.50 163 PHE A CA 1
ATOM 1336 C C . PHE A 1 163 ? -4.252 2.546 -13.210 1.00 96.50 163 PHE A C 1
ATOM 1338 O O . PHE A 1 163 ? -4.388 2.484 -14.434 1.00 96.50 163 PHE A O 1
ATOM 1345 N N . LYS A 1 164 ? -5.041 3.314 -12.453 1.00 93.00 164 LYS A N 1
ATOM 1346 C CA . LYS A 1 164 ? -6.151 4.107 -13.010 1.00 93.00 164 LYS A CA 1
ATOM 1347 C C . LYS A 1 164 ? -5.730 5.477 -13.538 1.00 93.00 164 LYS A C 1
ATOM 1349 O O . LYS A 1 164 ? -6.519 6.118 -14.232 1.00 93.00 164 LYS A O 1
ATOM 1354 N N . LYS A 1 165 ? -4.539 5.940 -13.161 1.00 92.88 165 LYS A N 1
ATOM 1355 C CA . LYS A 1 165 ? -3.974 7.252 -13.497 1.00 92.88 165 LYS A CA 1
ATOM 1356 C C . LYS A 1 165 ? -2.497 7.116 -13.859 1.00 92.88 165 LYS A C 1
ATOM 1358 O O . LYS A 1 165 ? -1.993 6.006 -14.035 1.00 92.88 165 LYS A O 1
ATOM 1363 N N . HIS A 1 166 ? -1.831 8.257 -14.004 1.00 92.00 166 HIS A N 1
ATOM 1364 C CA . HIS A 1 166 ? -0.462 8.330 -14.473 1.00 92.00 166 HIS A CA 1
ATOM 1365 C C . HIS A 1 166 ? 0.500 7.547 -13.571 1.00 92.00 166 HIS A C 1
ATOM 1367 O O . HIS A 1 166 ? 0.470 7.664 -12.345 1.00 92.00 166 HIS A O 1
ATOM 1373 N N . THR A 1 167 ? 1.367 6.758 -14.197 1.00 93.12 167 THR A N 1
ATOM 1374 C CA . THR A 1 167 ? 2.426 5.998 -13.530 1.00 93.12 167 THR A CA 1
ATOM 1375 C C . THR A 1 167 ? 3.773 6.485 -14.046 1.00 93.12 167 THR A C 1
ATOM 1377 O O . THR A 1 167 ? 3.975 6.534 -15.256 1.00 93.12 167 THR A O 1
ATOM 1380 N N . ASN A 1 168 ? 4.678 6.850 -13.138 1.00 93.31 168 ASN A N 1
ATOM 1381 C CA . ASN A 1 168 ? 5.983 7.416 -13.474 1.00 93.31 168 ASN A CA 1
ATOM 1382 C C . ASN A 1 168 ? 7.107 6.702 -12.717 1.00 93.31 168 ASN A C 1
ATOM 1384 O O . ASN A 1 168 ? 7.138 6.734 -11.485 1.00 93.31 168 ASN A O 1
ATOM 1388 N N . ILE A 1 169 ? 8.054 6.102 -13.434 1.00 90.44 169 ILE A N 1
ATOM 1389 C CA . ILE A 1 169 ? 9.266 5.520 -12.854 1.00 90.44 169 ILE A CA 1
ATOM 1390 C C . ILE A 1 169 ? 10.487 6.206 -13.461 1.00 90.44 169 ILE A C 1
ATOM 1392 O O . ILE A 1 169 ? 10.886 5.935 -14.589 1.00 90.44 169 ILE A O 1
ATOM 1396 N N . ARG A 1 170 ? 11.149 7.070 -12.685 1.00 91.00 170 ARG A N 1
ATOM 1397 C CA . ARG A 1 170 ? 12.282 7.865 -13.184 1.00 91.00 170 ARG A CA 1
ATOM 1398 C C . ARG A 1 170 ? 13.471 7.884 -12.241 1.00 91.00 170 ARG A C 1
ATOM 1400 O O . ARG A 1 170 ? 13.330 7.908 -11.020 1.00 91.00 170 ARG A O 1
ATOM 1407 N N . LYS A 1 171 ? 14.668 7.957 -12.831 1.00 87.81 1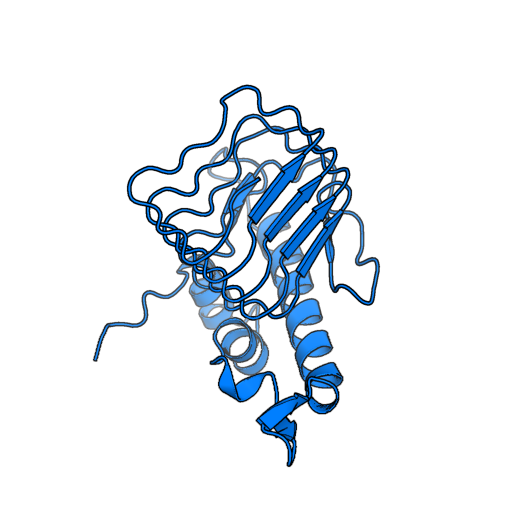71 LYS A N 1
ATOM 1408 C CA . LYS A 1 171 ? 15.953 8.085 -12.116 1.00 87.81 171 LYS A CA 1
ATOM 1409 C C . LYS A 1 171 ? 16.196 6.990 -11.063 1.00 87.81 171 LYS A C 1
ATOM 1411 O O . LYS A 1 171 ? 16.965 7.217 -10.138 1.00 87.81 171 LYS A O 1
ATOM 1416 N N . SER A 1 172 ? 15.545 5.835 -11.186 1.00 86.88 172 SER A N 1
ATOM 1417 C CA . SER A 1 172 ? 15.628 4.748 -10.206 1.00 86.88 172 SER A CA 1
ATOM 1418 C C . SER A 1 172 ? 16.488 3.598 -10.732 1.00 86.88 172 SER A C 1
ATOM 1420 O O . SER A 1 172 ? 16.456 3.304 -11.926 1.00 86.88 172 SER A O 1
ATOM 1422 N N . ASN A 1 173 ? 17.259 2.962 -9.851 1.00 88.94 173 ASN A N 1
ATOM 1423 C CA . ASN A 1 173 ? 18.048 1.768 -10.145 1.00 88.94 173 ASN A CA 1
ATOM 1424 C C . ASN A 1 173 ? 17.312 0.528 -9.619 1.00 88.94 173 ASN A C 1
ATOM 1426 O O . ASN A 1 173 ? 17.117 0.391 -8.413 1.00 88.94 173 ASN A O 1
ATOM 1430 N N . LEU A 1 174 ? 16.883 -0.343 -10.529 1.00 86.75 174 LEU A N 1
ATOM 1431 C CA . LEU A 1 174 ? 16.032 -1.497 -10.246 1.00 86.75 174 LEU A CA 1
ATOM 1432 C C . LEU A 1 174 ? 16.782 -2.744 -10.724 1.00 86.75 174 LEU A C 1
ATOM 1434 O O . LEU A 1 174 ? 16.647 -3.132 -11.882 1.00 86.75 174 LEU A O 1
ATOM 1438 N N . GLU A 1 175 ? 17.625 -3.325 -9.867 1.00 86.94 175 GLU A N 1
ATOM 1439 C CA . GLU A 1 175 ? 18.636 -4.320 -10.277 1.00 86.94 175 GLU A CA 1
ATOM 1440 C C . GLU A 1 175 ? 18.020 -5.566 -10.936 1.00 86.94 175 GLU A C 1
ATOM 1442 O O . GLU A 1 175 ? 18.496 -6.047 -11.962 1.00 86.94 175 GLU A O 1
ATOM 1447 N N . GLY A 1 176 ? 16.926 -6.063 -10.370 1.00 85.00 176 GLY A N 1
ATOM 1448 C CA . GLY A 1 176 ? 16.104 -7.171 -10.860 1.00 85.00 176 GLY A CA 1
ATOM 1449 C C . GLY A 1 176 ? 14.916 -6.726 -11.716 1.00 85.00 176 GLY A C 1
ATOM 1450 O O . GLY A 1 176 ? 14.080 -7.554 -12.080 1.00 85.00 176 GLY A O 1
ATOM 1451 N N . GLY A 1 177 ? 14.847 -5.438 -12.062 1.00 90.44 177 GLY A N 1
ATOM 1452 C CA . GLY A 1 177 ? 13.842 -4.861 -12.949 1.00 90.44 177 GLY A CA 1
ATOM 1453 C C . GLY A 1 177 ? 12.457 -4.676 -12.326 1.00 90.44 177 GLY A C 1
ATOM 1454 O O . GLY A 1 177 ? 12.272 -4.702 -11.108 1.00 90.44 177 GLY A O 1
ATOM 1455 N N . VAL A 1 178 ? 11.472 -4.456 -13.201 1.00 92.06 178 VAL A N 1
ATOM 1456 C CA . VAL A 1 178 ? 10.064 -4.260 -12.835 1.00 92.06 178 VAL A CA 1
ATOM 1457 C C . VAL A 1 178 ? 9.195 -5.249 -13.591 1.00 92.06 178 VAL A C 1
ATOM 1459 O O . VAL A 1 178 ? 9.323 -5.386 -14.809 1.00 92.06 178 VAL A O 1
ATOM 1462 N N . LYS A 1 179 ? 8.301 -5.935 -12.879 1.00 94.94 179 LYS A N 1
ATOM 1463 C CA . LYS A 1 179 ? 7.361 -6.896 -13.465 1.00 94.94 179 LYS A CA 1
ATOM 1464 C C . LYS A 1 179 ? 5.969 -6.287 -13.548 1.00 94.94 179 LYS A C 1
ATOM 1466 O O . LYS A 1 179 ? 5.447 -5.800 -12.557 1.00 94.94 179 LYS A O 1
ATOM 1471 N N . PHE A 1 180 ? 5.354 -6.390 -14.721 1.00 94.31 180 PHE A N 1
ATOM 1472 C CA . PHE A 1 180 ? 4.012 -5.875 -15.020 1.00 94.31 180 PHE A CA 1
ATOM 1473 C C . PHE A 1 180 ? 3.100 -6.967 -15.601 1.00 94.31 180 PHE A C 1
ATOM 1475 O O . PHE A 1 180 ? 2.209 -6.708 -16.406 1.00 94.31 180 PHE A O 1
ATOM 1482 N N . ASN A 1 181 ? 3.345 -8.237 -15.263 1.00 95.81 181 ASN A N 1
ATOM 1483 C CA . ASN A 1 181 ? 2.615 -9.341 -15.885 1.00 95.81 181 ASN A CA 1
ATOM 1484 C C . ASN A 1 181 ? 1.117 -9.204 -15.608 1.00 95.81 181 ASN A C 1
ATOM 1486 O O . ASN A 1 181 ? 0.711 -9.212 -14.450 1.00 95.81 181 ASN A O 1
ATOM 1490 N N . LYS A 1 182 ? 0.297 -9.111 -16.662 1.00 96.00 182 LYS A N 1
ATOM 1491 C CA . LYS A 1 182 ? -1.164 -8.931 -16.566 1.00 96.00 182 LYS A CA 1
ATOM 1492 C C . LYS A 1 182 ? -1.600 -7.659 -15.817 1.00 96.00 182 LYS A C 1
ATOM 1494 O O . LYS A 1 182 ? -2.738 -7.598 -15.357 1.00 96.00 182 LYS A O 1
ATOM 1499 N N . SER A 1 183 ? -0.732 -6.658 -15.667 1.00 94.44 183 SER A N 1
ATOM 1500 C CA . SER A 1 183 ? -1.152 -5.375 -15.105 1.00 94.44 183 SER A CA 1
ATOM 1501 C C . SER A 1 183 ? -1.990 -4.589 -16.115 1.00 94.44 183 SER A C 1
ATOM 1503 O O . SER A 1 183 ? -1.854 -4.754 -17.328 1.00 94.44 183 SER A O 1
ATOM 1505 N N . THR A 1 184 ? -2.857 -3.716 -15.612 1.00 96.62 184 THR A N 1
ATOM 1506 C CA . THR A 1 184 ? -3.706 -2.846 -16.434 1.00 96.62 184 THR A CA 1
ATOM 1507 C C . THR A 1 184 ? -3.334 -1.390 -16.196 1.00 96.62 184 THR A C 1
ATOM 1509 O O . THR A 1 184 ? -3.275 -0.954 -15.049 1.00 96.62 184 THR A O 1
ATOM 1512 N N . PHE A 1 185 ? -3.128 -0.631 -17.273 1.00 95.69 185 PHE A N 1
ATOM 1513 C CA . PHE A 1 185 ? -2.911 0.815 -17.240 1.00 95.69 185 PHE A CA 1
ATOM 1514 C C . PHE A 1 185 ? -4.055 1.506 -17.981 1.00 95.69 185 PHE A C 1
ATOM 1516 O O . PHE A 1 185 ? -4.278 1.243 -19.160 1.00 95.69 185 PHE A O 1
ATOM 1523 N N . HIS A 1 186 ? -4.795 2.367 -17.286 1.00 92.81 186 HIS A N 1
ATOM 1524 C CA . HIS A 1 186 ? -5.895 3.141 -17.874 1.00 92.81 186 HIS A CA 1
ATOM 1525 C C . HIS A 1 186 ? -5.448 4.508 -18.415 1.00 92.81 186 HIS A C 1
ATOM 1527 O O . HIS A 1 186 ? -6.230 5.183 -19.079 1.00 92.81 186 HIS A O 1
ATOM 1533 N N . ASP A 1 187 ? -4.220 4.918 -18.105 1.00 91.25 187 ASP A N 1
ATOM 1534 C CA . ASP A 1 187 ? -3.612 6.190 -18.495 1.00 91.25 187 ASP A CA 1
ATOM 1535 C C . ASP A 1 187 ? -2.105 5.973 -18.755 1.00 91.25 187 ASP A C 1
ATOM 1537 O O . ASP A 1 187 ? -1.621 4.839 -18.762 1.00 91.25 187 ASP A O 1
ATOM 1541 N N . ASN A 1 188 ? -1.357 7.051 -18.977 1.00 84.75 188 ASN A N 1
ATOM 1542 C CA . ASN A 1 188 ? 0.042 7.016 -19.384 1.00 84.75 188 ASN A CA 1
ATOM 1543 C C . ASN A 1 188 ? 0.973 6.364 -18.348 1.00 84.75 188 ASN A C 1
ATOM 1545 O O . ASN A 1 188 ? 0.920 6.680 -17.154 1.00 84.75 188 ASN A O 1
ATOM 1549 N N . PHE A 1 189 ? 1.901 5.553 -18.854 1.00 87.75 189 PHE A N 1
ATOM 1550 C CA . PHE A 1 189 ? 3.063 5.020 -18.146 1.00 87.75 189 PHE A CA 1
ATOM 1551 C C . PHE A 1 189 ? 4.337 5.644 -18.733 1.00 87.75 189 PHE A C 1
ATOM 1553 O O . PHE A 1 189 ? 4.526 5.578 -19.952 1.00 87.75 189 PHE A O 1
ATOM 1560 N N . THR A 1 190 ? 5.181 6.240 -17.884 1.00 82.81 190 THR A N 1
ATOM 1561 C CA . THR A 1 190 ? 6.423 6.931 -18.282 1.00 82.81 190 THR A CA 1
ATOM 1562 C C . THR A 1 190 ? 7.610 6.534 -17.415 1.00 82.81 190 THR A C 1
ATOM 1564 O O . THR A 1 190 ? 7.427 6.336 -16.193 1.00 82.81 190 THR A O 1
#

pLDDT: mean 80.47, std 14.79, range [35.28, 97.38]

Sequence (190 aa):
MPEMTENVAIKSFLESRLITQDEYDILFCSKNDWFTIDTQNNQDWSESEVKQNEFWESIEKLKLLFESTPQDFKIPSIYDFSFIHFPAVQIVKTCIVSPKELLSELSDSCLFAIFYKAIFYGEVQIVGSEFKIDLDFRESVFNHNFSLISCKTKGIDFSNATFKKHTNIRKSNLEGGVKFNKSTFHDNFT

Secondary structure (DSSP, 8-state):
-------HHHHHHHHTTSS-HHHHHHHH--GGGS-EEPTTS-EE-GGGHHHHHHHHHHHHHHHHHHHHS--SS----EEE-TT-EESSEEEETTEEE-TTS-PPPP-TT--EEE-TT-EE-S-EEEES-EESS-EE-TT-EESS-EEEES-EES-EE-TT-EE-S-EEEES-EETT-EE-TT-EESS-B-

Foldseek 3Di:
DPPLPDDPVLVVCPVVVLDDPLLVCLQQDDLPVQFDQDPVRDTHRPVNPVSLVSNVVSVVSQQVVLVPPDCPDPDFREAESENTEAEEWEAEQNDIDDPVDDPDHDPPRNQAYEHHQYEYSYEYHYECYEHAEEYHCDLYEACEEYEAYLYEYCEYEHANYEAQYEYEYPNYHHNVYYHHHNYYYNYDYD

Radius of gyration: 16.35 Å; chains: 1; bounding box: 40×39×41 Å